Protein AF-A0A7S3X8Y5-F1 (afdb_monomer_lite)

Foldseek 3Di:
DDPDPPPPWDKDWDQQPPPRQIDIDRRNPDQALDWDQGPPPRQIKGWDQDPFPRHIDIDNNSPRAALDKDFDPDPVGRFIWGWDQQPQPSHIDIDRVSPDDALDWDFDPDPVGRAIKGWDQQPPPRHIDIGNNSPDAALDWDADPDPVGRAIKGWHQQPVPRDIAIDNRSPDDALDWDARPPPRQTKGWDQDPPHRHIDIGSNSPDDAQDWDAPPDPPRRDIDGHDPDD

Radius of gyration: 22.02 Å; chains: 1; bounding box: 60×36×58 Å

Structure (mmCIF, N/CA/C/O backbone):
data_AF-A0A7S3X8Y5-F1
#
_entry.id   AF-A0A7S3X8Y5-F1
#
loop_
_atom_site.group_PDB
_atom_site.id
_atom_site.type_symbol
_atom_site.label_atom_id
_atom_site.label_alt_id
_atom_site.label_comp_id
_atom_site.label_asym_id
_atom_site.label_entity_id
_atom_site.label_seq_id
_atom_site.pdbx_PDB_ins_code
_atom_site.Cartn_x
_atom_site.Cartn_y
_atom_site.Cartn_z
_atom_site.occupancy
_atom_site.B_iso_or_equiv
_atom_site.auth_seq_id
_atom_site.auth_comp_id
_atom_site.auth_asym_id
_atom_site.auth_atom_id
_atom_site.pdbx_PDB_model_num
ATOM 1 N N . SER A 1 1 ? -23.158 10.564 22.116 1.00 37.41 1 SER A N 1
ATOM 2 C CA . SER A 1 1 ? -23.271 11.920 22.693 1.00 37.41 1 SER A CA 1
ATOM 3 C C . SER A 1 1 ? -23.219 11.819 24.209 1.00 37.41 1 SER A C 1
ATOM 5 O O . SER A 1 1 ? -23.755 10.864 24.760 1.00 37.41 1 SER A O 1
ATOM 7 N N . CYS A 1 2 ? -22.508 12.735 24.879 1.00 34.66 2 CYS A N 1
ATOM 8 C CA . CYS A 1 2 ? -22.474 12.802 26.345 1.00 34.66 2 CYS A CA 1
ATOM 9 C C . CYS A 1 2 ? -23.882 13.107 26.869 1.00 34.66 2 CYS A C 1
ATOM 11 O O . CYS A 1 2 ? -24.592 13.908 26.267 1.00 34.66 2 CYS A O 1
ATOM 13 N N . VAL A 1 3 ? -24.270 12.502 27.993 1.00 39.88 3 VAL A N 1
ATOM 14 C CA . VAL A 1 3 ? -25.569 12.749 28.651 1.00 39.88 3 VAL A CA 1
ATOM 15 C C . VAL A 1 3 ? -25.634 14.163 29.260 1.00 39.88 3 VAL A C 1
ATOM 17 O O . VAL A 1 3 ? -26.709 14.662 29.573 1.00 39.88 3 VAL A O 1
ATOM 20 N N . HIS A 1 4 ? -24.491 14.846 29.368 1.00 45.62 4 HIS A N 1
ATOM 21 C CA . HIS A 1 4 ? -24.405 16.250 29.752 1.00 45.62 4 HIS A CA 1
ATOM 22 C C . HIS A 1 4 ? -24.119 17.105 28.514 1.00 45.62 4 HIS A C 1
ATOM 24 O O . HIS A 1 4 ? -23.003 17.103 27.995 1.00 45.62 4 HIS A O 1
ATOM 30 N N . GLY A 1 5 ? -25.144 17.824 28.051 1.00 43.28 5 GLY A N 1
ATOM 31 C CA . GLY A 1 5 ? -25.143 18.651 26.837 1.00 43.28 5 GLY A CA 1
ATOM 32 C C . GLY A 1 5 ? -24.174 19.841 26.818 1.00 43.28 5 GLY A C 1
ATOM 33 O O . GLY A 1 5 ? -24.139 20.543 25.817 1.00 43.28 5 GLY A O 1
ATOM 34 N N . ASP A 1 6 ? -23.360 20.032 27.863 1.00 44.97 6 ASP A N 1
ATOM 35 C CA . ASP A 1 6 ? -22.536 21.234 28.066 1.00 44.97 6 ASP A CA 1
ATOM 36 C C . ASP A 1 6 ? -21.018 20.984 28.099 1.00 44.97 6 ASP A C 1
ATOM 38 O O . ASP A 1 6 ? -20.246 21.911 28.334 1.00 44.97 6 ASP A O 1
ATOM 42 N N . CYS A 1 7 ? -20.527 19.754 27.899 1.00 53.12 7 CYS A N 1
ATOM 43 C CA . CYS A 1 7 ? -19.095 19.510 28.117 1.00 53.12 7 CYS A CA 1
ATOM 44 C C . CYS A 1 7 ? -18.187 19.933 26.952 1.00 53.12 7 CYS A C 1
ATOM 46 O O . CYS A 1 7 ? -16.983 20.048 27.176 1.00 53.12 7 CYS A O 1
ATOM 48 N N . GLY A 1 8 ? -18.720 20.152 25.740 1.00 54.28 8 GLY A N 1
ATOM 49 C CA . GLY A 1 8 ? -17.954 20.573 24.553 1.00 54.28 8 GLY A CA 1
ATOM 50 C C . GLY A 1 8 ? -16.758 19.675 24.194 1.00 54.28 8 GLY A C 1
ATOM 51 O O . GLY A 1 8 ? -15.904 20.079 23.412 1.00 54.28 8 GLY A O 1
ATOM 52 N N . ARG A 1 9 ? -16.656 18.488 24.803 1.00 57.84 9 ARG A N 1
ATOM 53 C CA . ARG A 1 9 ? -15.537 17.559 24.652 1.00 57.84 9 ARG A CA 1
ATOM 54 C C . ARG A 1 9 ? -16.020 16.322 23.927 1.00 57.84 9 ARG A C 1
ATOM 56 O O . ARG A 1 9 ? -16.898 15.608 24.419 1.00 57.84 9 ARG A O 1
ATOM 63 N N . ASP A 1 10 ? -15.396 16.058 22.793 1.00 73.62 10 ASP A N 1
ATOM 64 C CA . ASP A 1 10 ? -15.539 14.789 22.108 1.00 73.62 10 ASP A CA 1
ATOM 65 C C . ASP A 1 10 ? -14.846 13.694 22.921 1.00 73.62 10 ASP A C 1
ATOM 67 O O . ASP A 1 10 ? -13.746 13.867 23.447 1.00 73.62 10 ASP A O 1
ATOM 71 N N . PHE A 1 11 ? -15.506 12.549 23.038 1.00 81.06 11 PHE A N 1
ATOM 72 C CA . PHE A 1 11 ? -14.917 11.338 23.585 1.00 81.06 11 PHE A CA 1
ATOM 73 C C . PHE A 1 11 ? -15.206 10.192 22.631 1.00 81.06 11 PHE A C 1
ATOM 75 O O . PHE A 1 11 ? -16.236 10.164 21.953 1.00 81.06 11 PHE A O 1
ATOM 82 N N . GLN A 1 12 ? -14.307 9.219 22.608 1.00 86.50 12 GLN A N 1
ATOM 83 C CA . GLN A 1 12 ? -14.523 7.969 21.896 1.00 86.50 12 GLN A CA 1
ATOM 84 C C . GLN A 1 12 ? -14.680 6.837 22.897 1.00 86.50 12 GLN A C 1
ATOM 86 O O . GLN A 1 12 ? -14.087 6.842 23.978 1.00 86.50 12 GLN A O 1
ATOM 91 N N . CYS A 1 13 ? -15.510 5.872 22.531 1.00 89.69 13 CYS A N 1
ATOM 92 C CA . CYS A 1 13 ? -15.840 4.732 23.358 1.00 89.69 13 CYS A CA 1
ATOM 93 C C . CYS A 1 13 ? -15.914 3.487 22.481 1.00 89.69 13 CYS A C 1
ATOM 95 O O . CYS A 1 13 ? -16.622 3.489 21.476 1.00 89.69 13 CYS A O 1
ATOM 97 N N . VAL A 1 14 ? -15.229 2.422 22.894 1.00 90.75 14 VAL A N 1
ATOM 98 C CA . VAL A 1 14 ? -15.261 1.122 22.219 1.00 90.75 14 VAL A CA 1
ATOM 99 C C . VAL A 1 14 ? -15.366 0.016 23.268 1.00 90.75 14 VAL A C 1
ATOM 101 O O . VAL A 1 14 ? -14.575 -0.035 24.215 1.00 90.75 14 VAL A O 1
ATOM 104 N N . HIS A 1 15 ? -16.348 -0.871 23.104 1.00 92.06 15 HIS A N 1
ATOM 105 C CA . HIS A 1 15 ? -16.507 -2.044 23.962 1.00 92.06 15 HIS A CA 1
ATOM 106 C C . HIS A 1 15 ? -15.497 -3.117 23.563 1.00 92.06 15 HIS A C 1
ATOM 108 O O . HIS A 1 15 ? -15.267 -3.368 22.381 1.00 92.06 15 HIS A O 1
ATOM 114 N N . CYS A 1 16 ? -14.852 -3.712 24.561 1.00 93.81 16 CYS A N 1
ATOM 115 C CA . CYS A 1 16 ? -13.923 -4.806 24.340 1.00 93.81 16 CYS A CA 1
ATOM 116 C C . CYS A 1 16 ? -14.684 -6.061 23.885 1.00 93.81 16 CYS A C 1
ATOM 118 O O . CYS A 1 16 ? -15.511 -6.539 24.662 1.00 93.81 16 CYS A O 1
ATOM 120 N N . PRO A 1 17 ? -14.344 -6.677 22.739 1.00 94.56 17 PRO A N 1
ATOM 121 C CA . PRO A 1 17 ? -15.025 -7.889 22.271 1.00 94.56 17 PRO A CA 1
ATOM 122 C C . PRO A 1 17 ? -14.770 -9.124 23.158 1.00 94.56 17 PRO A C 1
ATOM 124 O O . PRO A 1 17 ? -15.394 -10.160 22.969 1.00 94.56 17 PRO A O 1
ATOM 127 N N . HIS A 1 18 ? -13.835 -9.043 24.115 1.00 94.88 18 HIS A N 1
ATOM 128 C CA . HIS A 1 18 ? -13.478 -10.156 25.005 1.00 94.88 18 HIS A CA 1
ATOM 129 C C . HIS A 1 18 ? -14.230 -10.162 26.333 1.00 94.88 18 HIS A C 1
ATOM 131 O O . HIS A 1 18 ? -14.392 -11.217 26.940 1.00 94.88 18 HIS A O 1
ATOM 137 N N . CYS A 1 19 ? -14.574 -8.984 26.853 1.00 95.00 19 CYS A N 1
ATOM 138 C CA . CYS A 1 19 ? -15.111 -8.844 28.210 1.00 95.00 19 CYS A CA 1
ATOM 139 C C . CYS A 1 19 ? -16.143 -7.725 28.361 1.00 95.00 19 CYS A C 1
ATOM 141 O O . CYS A 1 19 ? -16.492 -7.387 29.490 1.00 95.00 19 CYS A O 1
ATOM 143 N N . GLU A 1 20 ? -16.562 -7.101 27.256 1.00 94.25 20 GLU A N 1
ATOM 144 C CA . GLU A 1 20 ? -17.523 -5.990 27.205 1.00 94.25 20 GLU A CA 1
ATOM 145 C C . GLU A 1 20 ? -17.118 -4.746 28.014 1.00 94.25 20 GLU A C 1
ATOM 147 O O . GLU A 1 20 ? -17.885 -3.795 28.156 1.00 94.25 20 GLU A O 1
ATOM 152 N N . HIS A 1 21 ? -15.883 -4.697 28.525 1.00 94.44 21 HIS A N 1
ATOM 153 C CA . HIS A 1 21 ? -15.383 -3.522 29.223 1.00 94.44 21 HIS A CA 1
ATOM 154 C C . HIS A 1 21 ? -15.332 -2.321 28.275 1.00 94.44 21 HIS A C 1
ATOM 156 O O . HIS A 1 21 ? -14.782 -2.399 27.172 1.00 94.44 21 HIS A O 1
ATOM 162 N N . GLN A 1 22 ? -15.867 -1.196 28.740 1.00 93.38 22 GLN A N 1
ATOM 163 C CA . GLN A 1 22 ? -15.918 0.052 27.999 1.00 93.38 22 GLN A CA 1
ATOM 164 C C . GLN A 1 22 ? -14.554 0.754 28.035 1.00 93.38 22 GLN A C 1
ATOM 166 O O . GLN A 1 22 ? -14.147 1.295 29.062 1.00 93.38 22 GLN A O 1
ATOM 171 N N . ASN A 1 23 ? -13.845 0.780 26.907 1.00 91.56 23 ASN A N 1
ATOM 172 C CA . ASN A 1 23 ? -12.623 1.570 26.772 1.00 91.56 23 ASN A CA 1
ATOM 173 C C . ASN A 1 23 ? -13.004 2.983 26.328 1.00 91.56 23 ASN A C 1
ATOM 175 O O . ASN A 1 23 ? -13.718 3.145 25.337 1.00 91.56 23 ASN A O 1
ATOM 179 N N . MET A 1 24 ? -12.551 3.997 27.069 1.00 91.44 24 MET A N 1
ATOM 180 C CA . MET A 1 24 ? -12.879 5.400 26.810 1.00 91.44 24 MET A CA 1
ATOM 181 C C . MET A 1 24 ? -11.627 6.241 26.582 1.00 91.44 24 MET A C 1
ATOM 183 O O . MET A 1 24 ? -10.719 6.258 27.413 1.00 91.44 24 MET A O 1
ATOM 187 N N . TRP A 1 25 ? -11.645 7.022 25.506 1.00 89.19 25 TRP A N 1
ATOM 188 C CA . TRP A 1 25 ? -10.620 8.004 25.169 1.00 89.19 25 TRP A CA 1
ATOM 189 C C . TRP A 1 25 ? -11.209 9.401 25.338 1.00 89.19 25 TRP A C 1
ATOM 191 O O . TRP A 1 25 ? -12.004 9.863 24.517 1.00 89.19 25 TRP A O 1
ATOM 201 N N . LYS A 1 26 ? -10.833 10.062 26.440 1.00 85.31 26 LYS A N 1
ATOM 202 C CA . LYS A 1 26 ? -11.360 11.380 26.849 1.00 85.31 26 LYS A CA 1
ATOM 203 C C . LYS A 1 26 ? -10.977 12.520 25.905 1.00 85.31 26 LYS A C 1
ATOM 205 O O . LYS A 1 26 ? -11.608 13.566 25.951 1.00 85.31 26 LYS A O 1
ATOM 210 N N . GLU A 1 27 ? -9.931 12.316 25.112 1.00 85.50 27 GLU A N 1
ATOM 211 C CA . GLU A 1 27 ? -9.404 13.286 24.146 1.00 85.50 27 GLU A CA 1
ATOM 212 C C . GLU A 1 27 ? -9.788 12.931 22.705 1.00 85.50 27 GLU A C 1
ATOM 214 O O . GLU A 1 27 ? -9.269 13.537 21.775 1.00 85.50 27 GLU A O 1
ATOM 219 N N . ALA A 1 28 ? -10.645 11.919 22.510 1.00 82.62 28 ALA A N 1
ATOM 220 C CA . ALA A 1 28 ? -11.008 11.412 21.187 1.00 82.62 28 ALA A CA 1
ATOM 221 C C . ALA A 1 28 ? -9.783 11.125 20.280 1.00 82.62 28 ALA A C 1
ATOM 223 O O . ALA A 1 28 ? -9.793 11.398 19.081 1.00 82.62 28 ALA A O 1
ATOM 224 N N . ASN A 1 29 ? -8.728 10.548 20.864 1.00 84.75 29 ASN A N 1
ATOM 225 C CA . ASN A 1 29 ? -7.477 10.194 20.189 1.00 84.75 29 ASN A CA 1
ATOM 226 C C . ASN A 1 29 ? -7.365 8.697 19.835 1.00 84.75 29 ASN A C 1
ATOM 228 O O . ASN A 1 29 ? -6.275 8.210 19.531 1.00 84.75 29 ASN A O 1
ATOM 232 N N . TYR A 1 30 ? -8.473 7.953 19.864 1.00 87.06 30 TYR A N 1
ATOM 233 C CA . TYR A 1 30 ? -8.524 6.599 19.328 1.00 87.06 30 TYR A CA 1
ATOM 234 C C . TYR A 1 30 ? -8.384 6.631 17.803 1.00 87.06 30 TYR A C 1
ATOM 236 O O . TYR A 1 30 ? -9.173 7.257 17.090 1.00 87.06 30 TYR A O 1
ATOM 244 N N . ILE A 1 31 ? -7.380 5.908 17.311 1.00 89.06 31 ILE A N 1
ATOM 245 C CA . ILE A 1 31 ? -7.132 5.705 15.887 1.00 89.06 31 ILE A CA 1
ATOM 246 C C . ILE A 1 31 ? -7.882 4.440 15.468 1.00 89.06 31 ILE A C 1
ATOM 248 O O . ILE A 1 31 ? -7.542 3.336 15.899 1.00 89.06 31 ILE A O 1
ATOM 252 N N . ALA A 1 32 ? -8.908 4.581 14.634 1.00 89.19 32 ALA A N 1
ATOM 253 C CA . ALA A 1 32 ? -9.680 3.431 14.175 1.00 89.19 32 ALA A CA 1
ATOM 254 C C . ALA A 1 32 ? -8.791 2.448 13.390 1.00 89.19 32 ALA A C 1
ATOM 256 O O . ALA A 1 32 ? -7.866 2.859 12.691 1.00 89.19 32 ALA A O 1
ATOM 257 N N . GLY A 1 33 ? -9.027 1.150 13.573 1.00 89.50 33 GLY A N 1
ATOM 258 C CA . GLY A 1 33 ? -8.180 0.078 13.042 1.00 89.50 33 GLY A CA 1
ATOM 259 C C . GLY A 1 33 ? -6.856 -0.128 13.788 1.00 89.50 33 GLY A C 1
ATOM 260 O O . GLY A 1 33 ? -6.212 -1.148 13.592 1.00 89.50 33 GLY A O 1
ATOM 261 N N . SER A 1 34 ? -6.436 0.763 14.695 1.00 90.56 34 SER A N 1
ATOM 262 C CA . SER A 1 34 ? -5.199 0.544 15.465 1.00 90.56 34 SER A CA 1
ATOM 263 C C . SER A 1 34 ? -5.382 -0.472 16.597 1.00 90.56 34 SER A C 1
ATOM 265 O O . SER A 1 34 ? -6.460 -0.575 17.191 1.00 90.56 34 SER A O 1
ATOM 267 N N . VAL A 1 35 ? -4.312 -1.212 16.910 1.00 93.06 35 VAL A N 1
ATOM 268 C CA . VAL A 1 35 ? -4.283 -2.185 18.013 1.00 93.06 35 VAL A CA 1
ATOM 269 C C . VAL A 1 35 ? -4.430 -1.468 19.352 1.00 93.06 35 VAL A C 1
ATOM 271 O O . VAL A 1 35 ? -3.669 -0.556 19.669 1.00 93.06 35 VAL A O 1
ATOM 274 N N . GLN A 1 36 ? -5.394 -1.911 20.156 1.00 93.50 36 GLN A N 1
ATOM 275 C CA . GLN A 1 36 ? -5.665 -1.398 21.495 1.00 93.50 36 GLN A CA 1
ATOM 276 C C . GLN A 1 36 ? -5.594 -2.516 22.522 1.00 93.50 36 GLN A C 1
ATOM 278 O O . GLN A 1 36 ? -6.015 -3.631 22.244 1.00 93.50 36 GLN A O 1
ATOM 283 N N . ASN A 1 37 ? -5.138 -2.207 23.735 1.00 95.12 37 ASN A N 1
ATOM 284 C CA . ASN A 1 37 ? -5.194 -3.134 24.865 1.00 95.12 37 ASN A CA 1
ATOM 285 C C . ASN A 1 37 ? -6.365 -2.768 25.773 1.00 95.12 37 ASN A C 1
ATOM 287 O O . ASN A 1 37 ? -6.461 -1.633 26.241 1.00 95.12 37 ASN A O 1
ATOM 291 N N . CYS A 1 38 ? -7.241 -3.730 26.061 1.00 94.94 38 CYS A N 1
ATOM 292 C CA . CYS A 1 38 ? -8.390 -3.495 26.927 1.00 94.94 38 CYS A CA 1
ATOM 293 C C . CYS A 1 38 ? -7.960 -3.115 28.355 1.00 94.94 38 CYS A C 1
ATOM 295 O O . CYS A 1 38 ? -7.165 -3.818 28.979 1.00 94.94 38 CYS A O 1
ATOM 297 N N . GLY A 1 39 ? -8.541 -2.051 28.918 1.00 93.50 39 GLY A N 1
ATOM 298 C CA . GLY A 1 39 ? -8.284 -1.636 30.303 1.00 93.50 39 GLY A CA 1
ATOM 299 C C . GLY A 1 39 ? -8.671 -2.688 31.354 1.00 93.50 39 GLY A C 1
ATOM 300 O O . GLY A 1 39 ? -7.999 -2.794 32.378 1.00 93.50 39 GLY A O 1
ATOM 301 N N . GLY A 1 40 ? -9.706 -3.489 31.073 1.00 95.44 40 GLY A N 1
ATOM 302 C CA . GLY A 1 40 ? -10.219 -4.539 31.958 1.00 95.44 40 GLY A CA 1
ATOM 303 C C . GLY A 1 40 ? -9.463 -5.866 31.848 1.00 95.44 40 GLY A C 1
ATOM 304 O O . GLY A 1 40 ? -8.833 -6.296 32.808 1.00 95.44 40 GLY A O 1
ATOM 305 N N . CYS A 1 41 ? -9.513 -6.529 30.684 1.00 95.88 41 CYS A N 1
ATOM 306 C CA . CYS A 1 41 ? -8.924 -7.868 30.506 1.00 95.88 41 CYS A CA 1
ATOM 307 C C . CYS A 1 41 ? -7.491 -7.875 29.950 1.00 95.88 41 CYS A C 1
ATOM 309 O O . CYS A 1 41 ? -6.911 -8.947 29.805 1.00 95.88 41 CYS A O 1
ATOM 311 N N . ARG A 1 42 ? -6.925 -6.709 29.600 1.00 95.69 42 ARG A N 1
ATOM 312 C CA . ARG A 1 42 ? -5.579 -6.539 29.011 1.00 95.69 42 ARG A CA 1
ATOM 313 C C . ARG A 1 42 ? -5.336 -7.209 27.656 1.00 95.69 42 ARG A C 1
ATOM 315 O O . ARG A 1 42 ? -4.272 -6.997 27.085 1.00 95.69 42 ARG A O 1
ATOM 322 N N . ARG A 1 43 ? -6.304 -7.950 27.111 1.00 96.31 43 ARG A N 1
ATOM 323 C CA . ARG A 1 43 ? -6.223 -8.514 25.759 1.00 96.31 43 ARG A CA 1
ATOM 324 C C . ARG A 1 43 ? -6.268 -7.409 24.709 1.00 96.31 43 ARG A C 1
ATOM 326 O O . ARG A 1 43 ? -6.982 -6.412 24.878 1.00 96.31 43 ARG A O 1
ATOM 333 N N . SER A 1 44 ? -5.503 -7.608 23.642 1.00 96.38 44 SER A N 1
ATOM 334 C CA . SER A 1 44 ? -5.497 -6.718 22.489 1.00 96.38 44 SER A CA 1
ATOM 335 C C . SER A 1 44 ? -6.766 -6.898 21.654 1.00 96.38 44 SER A C 1
ATOM 337 O O . SER A 1 44 ? -7.374 -7.964 21.679 1.00 96.38 44 SER A O 1
ATOM 339 N N . PHE A 1 45 ? -7.187 -5.852 20.953 1.00 96.12 45 PHE A N 1
ATOM 340 C CA . PHE A 1 45 ? -8.267 -5.884 19.971 1.00 96.12 45 PHE A CA 1
ATOM 341 C C . PHE A 1 45 ? -8.123 -4.710 18.993 1.00 96.12 45 PHE A C 1
ATOM 343 O O . PHE A 1 45 ? -7.431 -3.730 19.278 1.00 96.12 45 PHE A O 1
ATOM 350 N N . GLN A 1 46 ? -8.815 -4.783 17.860 1.00 95.38 46 GLN A N 1
ATOM 351 C CA . GLN A 1 46 ? -9.014 -3.660 16.938 1.00 95.38 46 GLN A CA 1
ATOM 352 C C . GLN A 1 46 ? -10.507 -3.465 16.670 1.00 95.38 46 GLN A C 1
ATOM 354 O O . GLN A 1 46 ? -11.311 -4.390 16.819 1.00 95.38 46 GLN A O 1
ATOM 359 N N . SER A 1 47 ? -10.882 -2.254 16.260 1.00 94.50 47 SER A N 1
ATOM 360 C CA . SER A 1 47 ? -12.233 -1.958 15.794 1.00 94.50 47 SER A CA 1
ATOM 361 C C . SER A 1 47 ? -12.211 -0.942 14.662 1.00 94.50 47 SER A C 1
ATOM 363 O O . SER A 1 47 ? -11.346 -0.071 14.594 1.00 94.50 47 SER A O 1
ATOM 365 N N . LEU A 1 48 ? -13.163 -1.063 13.750 1.00 93.81 48 LEU A N 1
ATOM 366 C CA . LEU A 1 48 ? -13.345 -0.138 12.645 1.00 93.81 48 LEU A CA 1
ATOM 367 C C . LEU A 1 48 ? -14.816 -0.145 12.256 1.00 93.81 48 LEU A C 1
ATOM 369 O O . LEU A 1 48 ? -15.432 -1.206 12.149 1.00 93.81 48 LEU A O 1
ATOM 373 N N . ASN A 1 49 ? -15.387 1.028 12.017 1.00 93.00 49 ASN A N 1
ATOM 374 C CA . ASN A 1 49 ? -16.753 1.102 11.523 1.00 93.00 49 ASN A CA 1
ATOM 375 C C . ASN A 1 49 ? -16.783 0.722 10.044 1.00 93.00 49 ASN A C 1
ATOM 377 O O . ASN A 1 49 ? -16.002 1.241 9.249 1.00 93.00 49 ASN A O 1
ATOM 381 N N . CYS A 1 50 ? -17.711 -0.159 9.678 1.00 94.19 50 CYS A N 1
ATOM 382 C CA . CYS A 1 50 ? -17.948 -0.513 8.287 1.00 94.19 50 CYS A CA 1
ATOM 383 C C . CYS A 1 50 ? -18.337 0.745 7.496 1.00 94.19 50 CYS A C 1
ATOM 385 O O . CYS A 1 50 ? -19.252 1.455 7.925 1.00 94.19 50 CYS A O 1
ATOM 387 N N . PRO A 1 51 ? -17.717 1.027 6.339 1.00 95.12 51 PRO A N 1
ATOM 388 C CA . PRO A 1 51 ? -18.082 2.198 5.553 1.00 95.12 51 PRO A CA 1
ATOM 389 C C . PRO A 1 51 ? -19.515 2.100 5.000 1.00 95.12 51 PRO A C 1
ATOM 391 O O . PRO A 1 51 ? -20.185 3.123 4.908 1.00 95.12 51 PRO A O 1
ATOM 394 N N . HIS A 1 52 ? -20.039 0.891 4.782 1.00 94.25 52 HIS A N 1
ATOM 395 C CA . HIS A 1 52 ? -21.381 0.664 4.230 1.00 94.25 52 HIS A CA 1
ATOM 396 C C . HIS A 1 52 ? -22.513 0.889 5.242 1.00 94.25 52 HIS A C 1
ATOM 398 O O . HIS A 1 52 ? -23.433 1.662 4.996 1.00 94.25 52 HIS A O 1
ATOM 404 N N . CYS A 1 53 ? -22.452 0.242 6.412 1.00 94.56 53 CYS A N 1
ATOM 405 C CA . CYS A 1 53 ? -23.537 0.294 7.410 1.00 94.56 53 CYS A CA 1
ATOM 406 C C . CYS A 1 53 ? -23.206 1.102 8.672 1.00 94.56 53 CYS A C 1
ATOM 408 O O . CYS A 1 53 ? -24.042 1.211 9.568 1.00 94.56 53 CYS A O 1
ATOM 410 N N . LYS A 1 54 ? -21.981 1.631 8.777 1.00 92.62 54 LYS A N 1
ATOM 411 C CA . LYS A 1 54 ? -21.445 2.391 9.924 1.00 92.62 54 LYS A CA 1
ATOM 412 C C . LYS A 1 54 ? -21.391 1.628 11.256 1.00 92.62 54 LYS A C 1
ATOM 414 O O . LYS A 1 54 ? -20.955 2.196 12.254 1.00 92.62 54 LYS A O 1
ATOM 419 N N . GLN A 1 55 ? -21.758 0.346 11.276 1.00 92.00 55 GLN A N 1
ATOM 420 C CA . GLN A 1 55 ? -21.637 -0.510 12.455 1.00 92.00 55 GLN A CA 1
ATOM 421 C C . GLN A 1 55 ? -20.183 -0.944 12.678 1.00 92.00 55 GLN A C 1
ATOM 423 O O . GLN A 1 55 ? -19.433 -1.181 11.725 1.00 92.00 55 GLN A O 1
ATOM 428 N N . ALA A 1 56 ? -19.794 -1.066 13.947 1.00 91.31 56 ALA A N 1
ATOM 429 C CA . ALA A 1 56 ? -18.450 -1.468 14.337 1.00 91.31 56 ALA A CA 1
ATOM 430 C C . ALA A 1 56 ? -18.181 -2.932 13.965 1.00 91.31 56 ALA A C 1
ATOM 432 O O . ALA A 1 56 ? -18.963 -3.825 14.292 1.00 91.31 56 ALA A O 1
ATOM 433 N N . ASN A 1 57 ? -17.067 -3.168 13.281 1.00 94.19 57 ASN A N 1
ATOM 434 C CA . ASN A 1 57 ? -16.442 -4.478 13.158 1.00 94.19 57 ASN A CA 1
ATOM 435 C C . ASN A 1 57 ? -15.350 -4.587 14.220 1.00 94.19 57 ASN A C 1
ATOM 437 O O . ASN A 1 57 ? -14.756 -3.579 14.620 1.00 94.19 57 ASN A O 1
ATOM 441 N N . PHE A 1 58 ? -15.118 -5.807 14.690 1.00 94.38 58 PHE A N 1
ATOM 442 C CA . PHE A 1 58 ? -14.180 -6.095 15.762 1.00 94.38 58 PHE A CA 1
ATOM 443 C C . PHE A 1 58 ? -13.275 -7.244 15.363 1.00 94.38 58 PHE A C 1
ATOM 445 O O . PHE A 1 58 ? -13.741 -8.258 14.850 1.00 94.38 58 PHE A O 1
ATOM 452 N N . TRP A 1 59 ? -11.998 -7.088 15.683 1.00 94.75 59 TRP A N 1
ATOM 453 C CA . TRP A 1 59 ? -10.989 -8.126 15.544 1.00 94.75 59 TRP A CA 1
ATOM 454 C C . TRP A 1 59 ? -10.447 -8.422 16.930 1.00 94.75 59 TRP A C 1
ATOM 456 O O . TRP A 1 59 ? -9.656 -7.657 17.490 1.00 94.75 59 TRP A O 1
ATOM 466 N N . ALA A 1 60 ? -10.958 -9.503 17.515 1.00 93.12 60 ALA A N 1
ATOM 467 C CA . ALA A 1 60 ? -10.637 -9.918 18.873 1.00 93.12 60 ALA A CA 1
ATOM 468 C C . ALA A 1 60 ? -9.145 -10.261 19.016 1.00 93.12 60 ALA A C 1
ATOM 470 O O . ALA A 1 60 ? -8.553 -9.972 20.048 1.00 93.12 60 ALA A O 1
ATOM 471 N N . ASP A 1 61 ? -8.515 -10.787 17.970 1.00 92.38 61 ASP A N 1
ATOM 472 C CA . ASP A 1 61 ? -7.100 -11.169 18.000 1.00 92.38 61 ASP A CA 1
ATOM 473 C C . ASP A 1 61 ? -6.167 -10.087 17.438 1.00 92.38 61 ASP A C 1
ATOM 475 O O . ASP A 1 61 ? -4.966 -10.310 17.310 1.00 92.38 61 ASP A O 1
ATOM 479 N N . ALA A 1 62 ? -6.705 -8.890 17.171 1.00 91.25 62 ALA A N 1
ATOM 480 C CA . ALA A 1 62 ? -5.968 -7.755 16.623 1.00 91.25 62 ALA A CA 1
ATOM 481 C C . ALA A 1 62 ? -5.193 -8.102 15.330 1.00 91.25 62 ALA A C 1
ATOM 483 O O . ALA A 1 62 ? -4.016 -7.772 15.174 1.00 91.25 62 ALA A O 1
ATOM 484 N N . ASP A 1 63 ? -5.884 -8.770 14.405 1.00 90.31 63 ASP A N 1
ATOM 485 C CA . ASP A 1 63 ? -5.394 -9.225 13.104 1.00 90.31 63 ASP A CA 1
ATOM 486 C C . ASP A 1 63 ? -5.908 -8.387 11.914 1.00 90.31 63 ASP A C 1
ATOM 488 O O . ASP A 1 63 ? -5.715 -8.768 10.755 1.00 90.31 63 ASP A O 1
ATOM 492 N N . HIS A 1 64 ? -6.521 -7.223 12.167 1.00 91.31 64 HIS A N 1
ATOM 493 C CA . HIS A 1 64 ? -6.805 -6.241 11.117 1.00 91.31 64 HIS A CA 1
ATOM 494 C C . HIS A 1 64 ? -5.501 -5.635 10.587 1.00 91.31 64 HIS A C 1
ATOM 496 O O . HIS A 1 64 ? -4.611 -5.245 11.348 1.00 91.31 64 HIS A O 1
ATOM 502 N N . GLN A 1 65 ? -5.396 -5.576 9.263 1.00 89.88 65 GLN A N 1
ATOM 503 C CA . GLN A 1 65 ? -4.239 -5.117 8.513 1.00 89.88 65 GLN A CA 1
ATOM 504 C C . GLN A 1 65 ? -4.701 -4.206 7.382 1.00 89.88 65 GLN A C 1
ATOM 506 O O . GLN A 1 65 ? -5.640 -4.511 6.644 1.00 89.88 65 GLN A O 1
ATOM 511 N N . ASP A 1 66 ? -4.006 -3.088 7.229 1.00 91.75 66 ASP A N 1
ATOM 512 C CA . ASP A 1 66 ? -4.288 -2.123 6.177 1.00 91.75 66 ASP A CA 1
ATOM 513 C C . ASP A 1 66 ? -4.129 -2.738 4.774 1.00 91.75 66 ASP A C 1
ATOM 515 O O . ASP A 1 66 ? -3.244 -3.552 4.513 1.00 91.75 66 ASP A O 1
ATOM 519 N N . GLY A 1 67 ? -5.005 -2.334 3.854 1.00 90.38 67 GLY A N 1
ATOM 520 C CA . GLY A 1 67 ? -4.987 -2.736 2.445 1.00 90.38 67 GLY A CA 1
ATOM 521 C C . GLY A 1 67 ? -5.616 -4.099 2.133 1.00 90.38 67 GLY A C 1
ATOM 522 O O . GLY A 1 67 ? -5.887 -4.378 0.964 1.00 90.38 67 GLY A O 1
ATOM 523 N N . LEU A 1 68 ? -5.909 -4.935 3.135 1.00 90.75 68 LEU A N 1
ATOM 524 C CA . LEU A 1 68 ? -6.632 -6.194 2.926 1.00 90.75 68 LEU A CA 1
ATOM 525 C C . LEU A 1 68 ? -8.139 -5.970 2.747 1.00 90.75 68 LEU A C 1
ATOM 527 O O . LEU A 1 68 ? -8.705 -4.989 3.236 1.00 90.75 68 LEU A O 1
ATOM 531 N N . VAL A 1 69 ? -8.784 -6.897 2.032 1.00 94.50 69 VAL A N 1
ATOM 532 C CA . VAL A 1 69 ? -10.241 -6.908 1.848 1.00 94.50 69 VAL A CA 1
ATOM 533 C C . VAL A 1 69 ? -10.901 -7.494 3.092 1.00 94.50 69 VAL A C 1
ATOM 535 O O . VAL A 1 69 ? -10.603 -8.619 3.488 1.00 94.50 69 VAL A O 1
ATOM 538 N N . TYR A 1 70 ? -11.841 -6.750 3.666 1.00 94.56 70 TYR A N 1
ATOM 539 C CA . TYR A 1 70 ? -12.679 -7.184 4.779 1.00 94.56 70 TYR A CA 1
ATOM 540 C C . TYR A 1 70 ? -14.145 -7.163 4.381 1.00 94.56 70 TYR A C 1
ATOM 542 O O . TYR A 1 70 ? -14.575 -6.269 3.660 1.00 94.56 70 TYR A O 1
ATOM 550 N N . THR A 1 71 ? -14.919 -8.114 4.897 1.00 96.31 71 THR A N 1
ATOM 551 C CA . THR A 1 71 ? -16.373 -8.179 4.723 1.00 96.31 71 THR A CA 1
ATOM 552 C C . THR A 1 71 ? -17.065 -7.887 6.047 1.00 96.31 71 THR A C 1
ATOM 554 O O . THR A 1 71 ? -16.624 -8.334 7.105 1.00 96.31 71 THR A O 1
ATOM 557 N N . CYS A 1 72 ? -18.161 -7.131 6.000 1.00 95.31 72 CYS A N 1
ATOM 558 C CA . CYS A 1 72 ? -18.892 -6.730 7.196 1.00 95.31 72 CYS A CA 1
ATOM 559 C C . CYS A 1 72 ? -19.509 -7.949 7.884 1.00 95.31 72 CYS A C 1
ATOM 561 O O . CYS A 1 72 ? -20.283 -8.672 7.260 1.00 95.31 72 CYS A O 1
ATOM 563 N N . VAL A 1 73 ? -19.250 -8.126 9.182 1.00 92.81 73 VAL A N 1
ATOM 564 C CA . VAL A 1 73 ? -19.805 -9.253 9.959 1.00 92.81 73 VAL A CA 1
ATOM 565 C C . VAL A 1 73 ? -21.307 -9.123 10.247 1.00 92.81 73 VAL A C 1
ATOM 567 O O . VAL A 1 73 ? -21.951 -10.082 10.668 1.00 92.81 73 VAL A O 1
ATOM 570 N N . HIS A 1 74 ? -21.884 -7.937 10.035 1.00 93.31 74 HIS A N 1
ATOM 571 C CA . HIS A 1 74 ? -23.295 -7.671 10.314 1.00 93.31 74 HIS A CA 1
ATOM 572 C C . HIS A 1 74 ? -24.187 -8.235 9.208 1.00 93.31 74 HIS A C 1
ATOM 574 O O . HIS A 1 74 ? -24.064 -7.841 8.047 1.00 93.31 74 HIS A O 1
ATOM 580 N N . GLN A 1 75 ? -25.122 -9.114 9.591 1.00 88.69 75 GLN A N 1
ATOM 581 C CA . GLN A 1 75 ? -25.940 -9.939 8.683 1.00 88.69 75 GLN A CA 1
ATOM 582 C C . GLN A 1 75 ? -26.658 -9.153 7.574 1.00 88.69 75 GLN A C 1
ATOM 584 O O . GLN A 1 75 ? -26.791 -9.651 6.463 1.00 88.69 75 GLN A O 1
ATOM 589 N N . ASN A 1 76 ? -27.085 -7.920 7.855 1.00 92.00 76 ASN A N 1
ATOM 590 C CA . ASN A 1 76 ? -27.838 -7.092 6.907 1.00 92.00 76 ASN A CA 1
ATOM 591 C C . ASN A 1 76 ? -26.959 -6.160 6.057 1.00 92.00 76 ASN A C 1
ATOM 593 O O . ASN A 1 76 ? -27.488 -5.351 5.303 1.00 92.00 76 ASN A O 1
ATOM 597 N N . CYS A 1 77 ? -25.635 -6.217 6.215 1.00 94.56 77 CYS A N 1
ATOM 598 C CA . CYS A 1 77 ? -24.703 -5.394 5.455 1.00 94.56 77 CYS A CA 1
ATOM 599 C C . CYS A 1 77 ? -24.020 -6.213 4.358 1.00 94.56 77 CYS A C 1
ATOM 601 O O . CYS A 1 77 ? -24.214 -5.933 3.182 1.00 94.56 77 CYS A O 1
ATOM 603 N N . GLY A 1 78 ? -23.189 -7.194 4.733 1.00 90.31 78 GLY A N 1
ATOM 604 C CA . GLY A 1 78 ? -22.407 -8.009 3.790 1.00 90.31 78 GLY A CA 1
ATOM 605 C C . GLY A 1 78 ? -21.424 -7.243 2.884 1.00 90.31 78 GLY A C 1
ATOM 606 O O . GLY A 1 78 ? -20.708 -7.869 2.108 1.00 90.31 78 GLY A O 1
ATOM 607 N N . GLY A 1 79 ? -21.362 -5.910 2.968 1.00 95.94 79 GLY A N 1
ATOM 608 C CA . GLY A 1 79 ? -20.475 -5.084 2.155 1.00 95.94 79 GLY A CA 1
ATOM 609 C C . GLY A 1 79 ? -19.007 -5.354 2.471 1.00 95.94 79 GLY A C 1
ATOM 610 O O . GLY A 1 79 ? -18.646 -5.537 3.639 1.00 95.94 79 GLY A O 1
ATOM 611 N N . SER A 1 80 ? -18.172 -5.371 1.433 1.00 97.56 80 SER A N 1
ATOM 612 C CA . SER A 1 80 ? -16.721 -5.519 1.565 1.00 97.56 80 SER A CA 1
ATOM 613 C C . SER A 1 80 ? -16.014 -4.187 1.350 1.00 97.56 80 SER A C 1
ATOM 615 O O . SER A 1 80 ? -16.563 -3.301 0.707 1.00 97.56 80 SER A O 1
ATOM 617 N N . TRP A 1 81 ? -14.837 -4.008 1.935 1.00 97.31 81 TRP A N 1
ATOM 618 C CA . TRP A 1 81 ? -14.030 -2.804 1.757 1.00 97.31 81 TRP A CA 1
ATOM 619 C C . TRP A 1 81 ? -12.552 -3.098 1.994 1.00 97.31 81 TRP A C 1
ATOM 621 O O . TRP A 1 81 ? -12.189 -4.104 2.604 1.00 97.31 81 TRP A O 1
ATOM 631 N N . GLN A 1 82 ? -11.708 -2.161 1.576 1.00 95.94 82 GLN A N 1
ATOM 632 C CA . GLN A 1 82 ? -10.324 -2.048 2.030 1.00 95.94 82 GLN A CA 1
ATOM 633 C C . GLN A 1 82 ? -10.153 -0.741 2.802 1.00 95.94 82 GLN A C 1
ATOM 635 O O . GLN A 1 82 ? -10.888 0.229 2.587 1.00 95.94 82 GLN A O 1
ATOM 640 N N . SER A 1 83 ? -9.197 -0.709 3.726 1.00 95.31 83 SER A N 1
ATOM 641 C CA . SER A 1 83 ? -8.907 0.481 4.524 1.00 95.31 83 SER A CA 1
ATOM 642 C C . SER A 1 83 ? -7.415 0.675 4.722 1.00 95.31 83 SER A C 1
ATOM 644 O O . SER A 1 83 ? -6.704 -0.306 4.915 1.00 95.31 83 SER A O 1
ATOM 646 N N . VAL A 1 84 ? -6.960 1.927 4.723 1.00 94.88 84 VAL A N 1
ATOM 647 C CA . VAL A 1 84 ? -5.579 2.289 5.076 1.00 94.88 84 VAL A CA 1
ATOM 648 C C . VAL A 1 84 ? -5.575 3.570 5.897 1.00 94.88 84 VAL A C 1
ATOM 650 O O . VAL A 1 84 ? -6.192 4.574 5.513 1.00 94.88 84 VAL A O 1
ATOM 653 N N . ASN A 1 85 ? -4.838 3.570 7.003 1.00 94.25 85 ASN A N 1
ATOM 654 C CA . ASN A 1 85 ? -4.692 4.756 7.832 1.00 94.25 85 ASN A CA 1
ATOM 655 C C . ASN A 1 85 ? -3.714 5.743 7.188 1.00 94.25 85 ASN A C 1
ATOM 657 O O . ASN A 1 85 ? -2.578 5.415 6.850 1.00 94.25 85 ASN A O 1
ATOM 661 N N . CYS A 1 86 ? -4.141 6.997 7.038 1.00 94.94 86 CYS A N 1
ATOM 662 C CA . CYS A 1 86 ? -3.284 8.040 6.491 1.00 94.94 86 CYS A CA 1
ATOM 663 C C . CYS A 1 86 ? -2.084 8.290 7.426 1.00 94.94 86 CYS A C 1
ATOM 665 O O . CYS A 1 86 ? -2.291 8.728 8.561 1.00 94.94 86 CYS A O 1
ATOM 667 N N . PRO A 1 87 ? -0.824 8.164 6.967 1.00 95.38 87 PRO A N 1
ATOM 668 C CA . PRO A 1 87 ? 0.353 8.373 7.822 1.00 95.38 87 PRO A CA 1
ATOM 669 C C . PRO A 1 87 ? 0.548 9.833 8.267 1.00 95.38 87 PRO A C 1
ATOM 671 O O . PRO A 1 87 ? 1.411 10.141 9.098 1.00 95.38 87 PRO A O 1
ATOM 674 N N . HIS A 1 88 ? -0.225 10.762 7.699 1.00 95.38 88 HIS A N 1
ATOM 675 C CA . HIS A 1 88 ? -0.149 12.191 8.000 1.00 95.38 88 HIS A CA 1
ATOM 676 C C . HIS A 1 88 ? -1.139 12.642 9.064 1.00 95.38 88 HIS A C 1
ATOM 678 O O . HIS A 1 88 ? -0.775 13.473 9.888 1.00 95.38 88 HIS A O 1
ATOM 684 N N . CYS A 1 89 ? -2.367 12.117 9.041 1.00 93.94 89 CYS A N 1
ATOM 685 C CA . CYS A 1 89 ? -3.437 12.542 9.951 1.00 93.94 89 CYS A CA 1
ATOM 686 C C . CYS A 1 89 ? -4.087 11.396 10.735 1.00 93.94 89 CYS A C 1
ATOM 688 O O . CYS A 1 89 ? -4.993 11.653 11.517 1.00 93.94 89 CYS A O 1
ATOM 690 N N . GLN A 1 90 ? -3.654 10.150 10.519 1.00 92.44 90 GLN A N 1
ATOM 691 C CA . GLN A 1 90 ? -4.139 8.936 11.189 1.00 92.44 90 GLN A CA 1
ATOM 692 C C . GLN A 1 90 ? -5.632 8.624 10.983 1.00 92.44 90 GLN A C 1
ATOM 694 O O . GLN A 1 90 ? -6.153 7.684 11.575 1.00 92.44 90 GLN A O 1
ATOM 699 N N . ARG A 1 91 ? -6.327 9.371 10.116 1.00 92.62 91 ARG A N 1
ATOM 700 C CA . ARG A 1 91 ? -7.694 9.049 9.693 1.00 92.62 91 ARG A CA 1
ATOM 701 C C . ARG A 1 91 ? -7.690 7.959 8.623 1.00 92.62 91 ARG A C 1
ATOM 703 O O . ARG A 1 91 ? -6.745 7.857 7.838 1.00 92.62 91 ARG A O 1
ATOM 710 N N . VAL A 1 92 ? -8.760 7.174 8.594 1.00 94.50 92 VAL A N 1
ATOM 711 C CA . VAL A 1 92 ? -8.899 6.000 7.727 1.00 94.50 92 VAL A CA 1
ATOM 712 C C . VAL A 1 92 ? -9.395 6.411 6.345 1.00 94.50 92 VAL A C 1
ATOM 714 O O . VAL A 1 92 ? -10.407 7.096 6.229 1.00 94.50 92 VAL A O 1
ATOM 717 N N . ASN A 1 93 ? -8.698 5.975 5.300 1.00 96.19 93 ASN A N 1
ATOM 718 C CA . ASN A 1 93 ? -9.211 6.005 3.932 1.00 96.19 93 ASN A CA 1
ATOM 719 C C . ASN A 1 93 ? -9.928 4.684 3.666 1.00 96.19 93 ASN A C 1
ATOM 721 O O . ASN A 1 93 ? -9.416 3.632 4.049 1.00 96.19 93 ASN A O 1
ATOM 725 N N . PHE A 1 94 ? -11.087 4.746 3.015 1.00 96.69 94 PHE A N 1
ATOM 726 C CA . PHE A 1 94 ? -11.883 3.576 2.659 1.00 96.69 94 PHE A CA 1
ATOM 727 C C . PHE A 1 94 ? -11.980 3.446 1.143 1.00 96.69 94 PHE A C 1
ATOM 729 O O . PHE A 1 94 ? -12.228 4.432 0.453 1.00 96.69 94 PHE A O 1
ATOM 736 N N . TRP A 1 95 ? -11.845 2.214 0.663 1.00 97.00 95 TRP A N 1
ATOM 737 C CA . TRP A 1 95 ? -12.147 1.813 -0.707 1.00 97.00 95 TRP A CA 1
ATOM 738 C C . TRP A 1 95 ? -13.316 0.834 -0.647 1.00 97.00 95 TRP A C 1
ATOM 740 O O . TRP A 1 95 ? -13.140 -0.353 -0.361 1.00 97.00 95 TRP A O 1
ATOM 750 N N . GLU A 1 96 ? -14.524 1.370 -0.817 1.00 95.75 96 GLU A N 1
ATOM 751 C CA . GLU A 1 96 ? -15.790 0.634 -0.684 1.00 95.75 96 GLU A CA 1
ATOM 752 C C . GLU A 1 96 ? -15.993 -0.396 -1.806 1.00 95.75 96 GLU A C 1
ATOM 754 O O . GLU A 1 96 ? -16.629 -1.421 -1.576 1.00 95.75 96 GLU A O 1
ATOM 759 N N . ASP A 1 97 ? -15.373 -0.175 -2.967 1.00 95.62 97 ASP A N 1
ATOM 760 C CA . ASP A 1 97 ? -15.420 -1.073 -4.128 1.00 95.62 97 ASP A CA 1
ATOM 761 C C . ASP A 1 97 ? -14.251 -2.074 -4.173 1.00 95.62 97 ASP A C 1
ATOM 763 O O . ASP A 1 97 ? -14.112 -2.832 -5.132 1.00 95.62 97 ASP A O 1
ATOM 767 N N . CYS A 1 98 ? -13.414 -2.108 -3.128 1.00 94.94 98 CYS A N 1
ATOM 768 C CA . CYS A 1 98 ? -12.2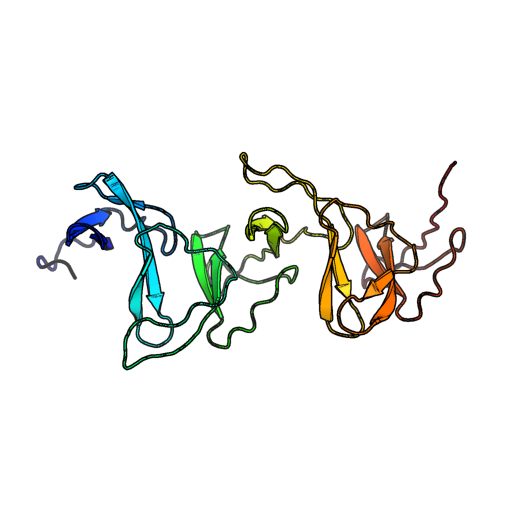23 -2.964 -3.051 1.00 94.94 98 CYS A CA 1
ATOM 769 C C . CYS A 1 98 ? -11.249 -2.770 -4.234 1.00 94.94 98 CYS A C 1
ATOM 771 O O . CYS A 1 98 ? -10.683 -3.726 -4.769 1.00 94.94 98 CYS A O 1
ATOM 773 N N . ASP A 1 99 ? -11.062 -1.518 -4.649 1.00 93.69 99 ASP A N 1
ATOM 774 C CA . ASP A 1 99 ? -10.199 -1.097 -5.751 1.00 93.69 99 ASP A CA 1
ATOM 775 C C . ASP A 1 99 ? -8.876 -0.462 -5.280 1.00 93.69 99 ASP A C 1
ATOM 777 O O . ASP A 1 99 ? -8.127 0.092 -6.092 1.00 93.69 99 ASP A O 1
ATOM 781 N N . TYR A 1 100 ? -8.543 -0.575 -3.987 1.00 94.00 100 TYR A N 1
ATOM 782 C CA . TYR A 1 100 ? -7.237 -0.165 -3.475 1.00 94.00 100 TYR A CA 1
ATOM 783 C C . TYR A 1 100 ? -6.127 -0.981 -4.146 1.00 94.00 100 TYR A C 1
ATOM 785 O O . TYR A 1 100 ? -6.181 -2.210 -4.246 1.00 94.00 100 TYR A O 1
ATOM 793 N N . LYS A 1 101 ? -5.082 -0.273 -4.581 1.00 90.81 101 LYS A N 1
ATOM 794 C CA . LYS A 1 101 ? -3.895 -0.856 -5.207 1.00 90.81 101 LYS A CA 1
ATOM 795 C C . LYS A 1 101 ? -2.655 -0.469 -4.425 1.00 90.81 101 LYS A C 1
ATOM 797 O O . LYS A 1 101 ? -2.379 0.715 -4.240 1.00 90.81 101 LYS A O 1
ATOM 802 N N . GLU A 1 102 ? -1.889 -1.470 -4.017 1.00 91.44 102 GLU A N 1
ATOM 803 C CA . GLU A 1 102 ? -0.543 -1.269 -3.484 1.00 91.44 102 GLU A CA 1
ATOM 804 C C . GLU A 1 102 ? 0.364 -0.592 -4.528 1.00 91.44 102 GLU A C 1
ATOM 806 O O . GLU A 1 102 ? 0.036 -0.563 -5.714 1.00 91.44 102 GLU A O 1
ATOM 811 N N . SER A 1 103 ? 1.474 -0.013 -4.064 1.00 89.62 103 SER A N 1
ATOM 812 C CA . SER A 1 103 ? 2.465 0.800 -4.795 1.00 89.62 103 SER A CA 1
ATOM 813 C C . SER A 1 103 ? 1.955 2.052 -5.518 1.00 89.62 103 SER A C 1
ATOM 815 O O . SER A 1 103 ? 2.760 2.910 -5.883 1.00 89.62 103 SER A O 1
ATOM 817 N N . VAL A 1 104 ? 0.646 2.236 -5.677 1.00 89.62 104 VAL A N 1
ATOM 818 C CA . VAL A 1 104 ? 0.070 3.447 -6.273 1.00 89.62 104 VAL A CA 1
ATOM 819 C C . VAL A 1 104 ? 0.071 4.597 -5.265 1.00 89.62 104 VAL A C 1
ATOM 821 O O . VAL A 1 104 ? -0.108 4.404 -4.062 1.00 89.62 104 VAL A O 1
ATOM 824 N N . MET A 1 105 ? 0.298 5.814 -5.765 1.00 93.81 105 MET A N 1
ATOM 825 C CA . MET A 1 105 ? 0.185 7.033 -4.972 1.00 93.81 105 MET A CA 1
ATOM 826 C C . MET A 1 105 ? -1.281 7.304 -4.632 1.00 93.81 105 MET A C 1
ATOM 828 O O . MET A 1 105 ? -2.090 7.576 -5.516 1.00 93.81 105 MET A O 1
ATOM 832 N N . HIS A 1 106 ? -1.594 7.288 -3.341 1.00 95.50 106 HIS A N 1
ATOM 833 C CA . HIS A 1 106 ? -2.914 7.609 -2.809 1.00 95.50 106 HIS A CA 1
ATOM 834 C C . HIS A 1 106 ? -2.890 8.983 -2.164 1.00 95.50 106 HIS A C 1
ATOM 836 O O . HIS A 1 106 ? -1.932 9.320 -1.472 1.00 95.50 106 HIS A O 1
ATOM 842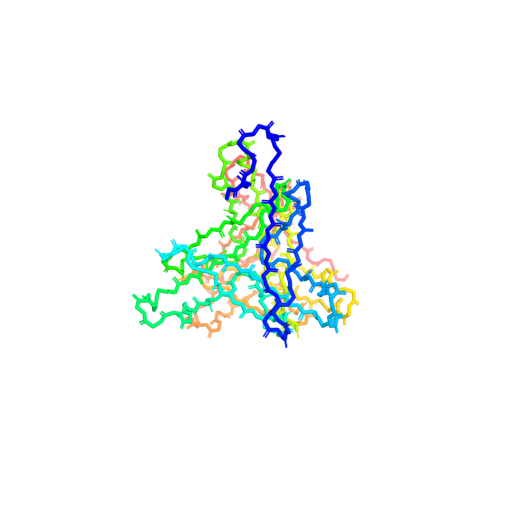 N N . ALA A 1 107 ? -3.946 9.769 -2.355 1.00 96.75 107 ALA A N 1
ATOM 843 C CA . ALA A 1 107 ? -4.166 11.001 -1.607 1.00 96.75 107 ALA A CA 1
ATOM 844 C C . ALA A 1 107 ? -5.117 10.735 -0.438 1.00 96.75 107 ALA A C 1
ATOM 846 O O . ALA A 1 107 ? -6.087 9.992 -0.571 1.00 96.75 107 ALA A O 1
ATOM 847 N N . CYS A 1 108 ? -4.856 11.364 0.706 1.00 96.69 108 CYS A N 1
ATOM 848 C CA . CYS A 1 108 ? -5.793 11.352 1.822 1.00 96.69 108 CYS A CA 1
ATOM 849 C C . CYS A 1 108 ? -7.138 11.969 1.397 1.00 96.69 108 CYS A C 1
ATOM 851 O O . CYS A 1 108 ? -7.162 13.119 0.957 1.00 96.69 108 CYS A O 1
ATOM 853 N N . VAL A 1 109 ? -8.251 11.247 1.581 1.00 96.12 109 VAL A N 1
ATOM 854 C CA . VAL A 1 109 ? -9.601 11.696 1.167 1.00 96.12 109 VAL A CA 1
ATOM 855 C C . VAL A 1 109 ? -10.083 12.949 1.903 1.00 96.12 109 VAL A C 1
ATOM 857 O O . VAL A 1 109 ? -10.991 13.646 1.454 1.00 96.12 109 VAL A O 1
ATOM 860 N N . TYR A 1 110 ? -9.479 13.247 3.051 1.00 93.94 110 TYR A N 1
ATOM 861 C CA . TYR A 1 110 ? -9.824 14.404 3.859 1.00 93.94 110 TYR A CA 1
ATOM 862 C C . TYR A 1 110 ? -9.116 15.655 3.343 1.00 93.94 110 TYR A C 1
ATOM 864 O O . TYR A 1 110 ? -7.887 15.732 3.383 1.00 93.94 110 TYR A O 1
ATOM 872 N N . GLN A 1 111 ? -9.896 16.645 2.904 1.00 95.56 111 GLN A N 1
ATOM 873 C CA . GLN A 1 111 ? -9.408 17.860 2.235 1.00 95.56 111 GLN A CA 1
ATOM 874 C C . GLN A 1 111 ? -8.404 18.669 3.064 1.00 95.56 111 GLN A C 1
ATOM 876 O O . GLN A 1 111 ? -7.453 19.216 2.516 1.00 95.56 111 GLN A O 1
ATOM 881 N N . ASP A 1 112 ? -8.583 18.719 4.383 1.00 95.88 112 ASP A N 1
ATOM 882 C CA . ASP A 1 112 ? -7.678 19.407 5.307 1.00 95.88 112 ASP A CA 1
ATOM 883 C C . ASP A 1 112 ? -6.318 18.698 5.453 1.00 95.88 112 ASP A C 1
ATOM 885 O O . ASP A 1 112 ? -5.345 19.296 5.908 1.00 95.88 112 ASP A O 1
ATOM 889 N N . CYS A 1 113 ? -6.230 17.429 5.046 1.00 96.94 113 CYS A N 1
ATOM 890 C CA . CYS A 1 113 ? -4.972 16.708 4.940 1.00 96.94 113 CYS A CA 1
ATOM 891 C C . CYS A 1 113 ? -4.465 16.675 3.497 1.00 96.94 113 CYS A C 1
ATOM 893 O O . CYS A 1 113 ? -3.378 17.188 3.258 1.00 96.94 113 CYS A O 1
ATOM 895 N N . ALA A 1 114 ? -5.198 16.041 2.572 1.00 95.75 114 ALA A N 1
ATOM 896 C CA . ALA A 1 114 ? -4.908 15.896 1.135 1.00 95.75 114 ALA A CA 1
ATOM 897 C C . ALA A 1 114 ? -3.485 15.425 0.744 1.00 95.75 114 ALA A C 1
ATOM 899 O O . ALA A 1 114 ? -3.146 15.369 -0.437 1.00 95.75 114 ALA A O 1
ATOM 900 N N . LYS A 1 115 ? -2.634 15.067 1.713 1.00 97.88 115 LYS A N 1
ATOM 901 C CA . LYS A 1 115 ? -1.262 14.614 1.478 1.00 97.88 115 LYS A CA 1
ATOM 902 C C . LYS A 1 115 ? -1.257 13.222 0.868 1.00 97.88 115 LYS A C 1
ATOM 904 O O . LYS A 1 115 ? -2.103 12.385 1.199 1.00 97.88 115 LYS A O 1
ATOM 909 N N . THR A 1 116 ? -0.272 12.984 0.013 1.00 97.44 116 THR A N 1
ATOM 910 C CA . THR A 1 116 ? -0.086 11.705 -0.659 1.00 97.44 116 THR A CA 1
ATOM 911 C C . THR A 1 116 ? 0.753 10.740 0.168 1.00 97.44 116 THR A C 1
ATOM 913 O O . THR A 1 116 ? 1.520 11.144 1.045 1.00 97.44 116 THR A O 1
ATOM 916 N N . PHE A 1 117 ? 0.573 9.450 -0.083 1.00 97.44 117 PHE A N 1
ATOM 917 C CA . PHE A 1 117 ? 1.370 8.367 0.477 1.00 97.44 117 PHE A CA 1
ATOM 918 C C . PHE A 1 117 ? 1.314 7.149 -0.453 1.00 97.44 117 PHE A C 1
ATOM 920 O O . PHE A 1 117 ? 0.449 7.052 -1.323 1.00 97.44 117 PHE A O 1
ATOM 927 N N . GLN A 1 118 ? 2.240 6.215 -0.267 1.00 95.69 118 GLN A N 1
ATOM 928 C CA . GLN A 1 118 ? 2.232 4.909 -0.927 1.00 95.69 118 GLN A CA 1
ATOM 929 C C . GLN A 1 118 ? 2.360 3.808 0.115 1.00 95.69 118 GLN A C 1
ATOM 931 O O . GLN A 1 118 ? 2.871 4.027 1.217 1.00 95.69 118 GLN A O 1
ATOM 936 N N . THR A 1 119 ? 1.888 2.621 -0.241 1.00 95.56 119 THR A N 1
ATOM 937 C CA . THR A 1 119 ? 1.879 1.456 0.642 1.00 95.56 119 THR A CA 1
ATOM 938 C C . THR A 1 119 ? 2.171 0.189 -0.137 1.00 95.56 119 THR A C 1
ATOM 940 O O . THR A 1 119 ? 1.746 0.057 -1.282 1.00 95.56 119 THR A O 1
ATOM 943 N N . VAL A 1 120 ? 2.921 -0.722 0.477 1.00 94.19 120 VAL A N 1
ATOM 944 C CA . VAL A 1 120 ? 3.199 -2.061 -0.058 1.00 94.19 120 VAL A CA 1
ATOM 945 C C . VAL A 1 120 ? 3.236 -3.037 1.106 1.00 94.19 120 VAL A C 1
ATOM 947 O O . VAL A 1 120 ? 3.918 -2.797 2.107 1.00 94.19 120 VAL A O 1
ATOM 950 N N . ASN A 1 121 ? 2.515 -4.140 0.990 1.00 92.06 121 ASN A N 1
ATOM 951 C CA . ASN A 1 121 ? 2.520 -5.188 1.990 1.00 92.06 121 ASN A CA 1
ATOM 952 C C . ASN A 1 121 ? 3.815 -5.992 1.899 1.00 92.06 121 ASN A C 1
ATOM 954 O O . ASN A 1 121 ? 4.288 -6.367 0.827 1.00 92.06 121 ASN A O 1
ATOM 958 N N . CYS A 1 122 ? 4.426 -6.250 3.053 1.00 92.25 122 CYS A N 1
ATOM 959 C CA . CYS A 1 122 ? 5.618 -7.077 3.105 1.00 92.25 122 CYS A CA 1
ATOM 960 C C . CYS A 1 122 ? 5.279 -8.502 2.666 1.00 92.25 122 CYS A C 1
ATOM 962 O O . CYS A 1 122 ? 4.477 -9.170 3.311 1.00 92.25 122 CYS A O 1
ATOM 964 N N . LEU A 1 123 ? 5.988 -9.016 1.663 1.00 92.00 123 LEU A N 1
ATOM 965 C CA . LEU A 1 123 ? 5.789 -10.378 1.152 1.00 92.00 123 LEU A CA 1
ATOM 966 C C . LEU A 1 123 ? 6.094 -11.491 2.176 1.00 92.00 123 LEU A C 1
ATOM 968 O O . LEU A 1 123 ? 5.771 -12.650 1.936 1.00 92.00 123 LEU A O 1
ATOM 972 N N . HIS A 1 124 ? 6.741 -11.160 3.300 1.00 93.38 124 HIS A N 1
ATOM 973 C CA . HIS A 1 124 ? 7.130 -12.124 4.337 1.00 93.38 124 HIS A CA 1
ATOM 974 C C . HIS A 1 124 ? 6.179 -12.174 5.529 1.00 93.38 124 HIS A C 1
ATOM 976 O O . HIS A 1 124 ? 6.033 -13.229 6.138 1.00 93.38 124 HIS A O 1
ATOM 982 N N . CYS A 1 125 ? 5.591 -11.038 5.912 1.00 91.44 125 CYS A N 1
ATOM 983 C CA . CYS A 1 125 ? 4.744 -10.942 7.107 1.00 91.44 125 CYS A CA 1
ATOM 984 C C . CYS A 1 125 ? 3.366 -10.327 6.842 1.00 91.44 125 CYS A C 1
ATOM 986 O O . CYS A 1 125 ? 2.599 -10.166 7.785 1.00 91.44 125 CYS A O 1
ATOM 988 N N . ASN A 1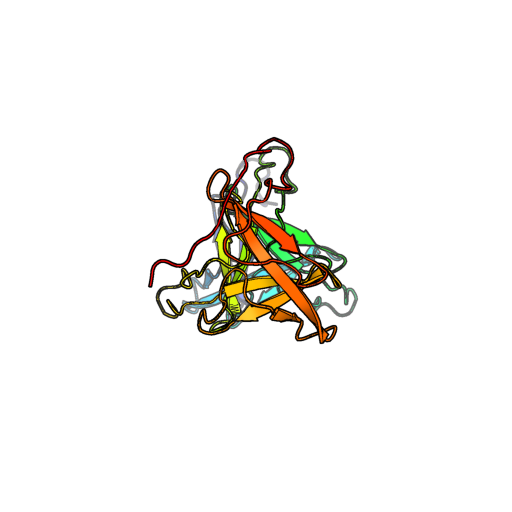 126 ? 3.068 -9.956 5.593 1.00 87.94 126 ASN A N 1
ATOM 989 C CA . ASN A 1 126 ? 1.855 -9.275 5.128 1.00 87.94 126 ASN A CA 1
ATOM 990 C C . ASN A 1 126 ? 1.563 -7.911 5.771 1.00 87.94 126 ASN A C 1
ATOM 992 O O . ASN A 1 126 ? 0.640 -7.225 5.349 1.00 87.94 126 ASN A O 1
ATOM 996 N N . LYS A 1 127 ? 2.390 -7.454 6.718 1.00 89.00 127 LYS A N 1
ATOM 997 C CA . LYS A 1 127 ? 2.252 -6.123 7.306 1.00 89.00 127 LYS A CA 1
ATOM 998 C C . LYS A 1 127 ? 2.593 -5.031 6.295 1.00 89.00 127 LYS A C 1
ATOM 1000 O O . LYS A 1 127 ? 3.572 -5.138 5.549 1.00 89.00 127 LYS A O 1
ATOM 1005 N N . VAL A 1 128 ? 1.827 -3.946 6.341 1.00 91.75 128 VAL A N 1
ATOM 1006 C CA . VAL A 1 128 ? 1.987 -2.795 5.451 1.00 91.75 128 VAL A CA 1
ATOM 1007 C C . VAL A 1 128 ? 3.288 -2.034 5.729 1.00 91.75 128 VAL A C 1
ATOM 1009 O O . VAL A 1 128 ? 3.632 -1.740 6.876 1.00 91.75 128 VAL A O 1
ATOM 1012 N N . ASN A 1 129 ? 4.012 -1.691 4.669 1.00 95.06 129 ASN A N 1
ATOM 1013 C CA . ASN A 1 129 ? 5.071 -0.687 4.670 1.00 95.06 129 ASN A CA 1
ATOM 1014 C C . ASN A 1 129 ? 4.490 0.606 4.107 1.00 95.06 129 ASN A C 1
ATOM 1016 O O . ASN A 1 129 ? 3.742 0.564 3.130 1.00 95.06 129 ASN A O 1
ATOM 1020 N N . ILE A 1 130 ? 4.826 1.744 4.716 1.00 95.25 130 ILE A N 1
ATOM 1021 C CA . ILE A 1 130 ? 4.236 3.037 4.365 1.00 95.25 130 ILE A CA 1
ATOM 1022 C C . ILE A 1 130 ? 5.330 4.030 3.980 1.00 95.25 130 ILE A C 1
ATOM 1024 O O . ILE A 1 130 ? 6.190 4.371 4.790 1.00 95.25 130 ILE A O 1
ATOM 1028 N N . TRP A 1 131 ? 5.226 4.570 2.769 1.00 96.44 131 TRP A N 1
ATOM 1029 C CA . TRP A 1 131 ? 6.034 5.682 2.277 1.00 96.44 131 TRP A CA 1
ATOM 1030 C C . TRP A 1 131 ? 5.233 6.964 2.423 1.00 96.44 131 TRP A C 1
ATOM 1032 O O . TRP A 1 131 ? 4.418 7.330 1.571 1.00 96.44 131 TRP A O 1
ATOM 1042 N N . LYS A 1 132 ? 5.445 7.644 3.553 1.00 95.94 132 LYS A N 1
ATOM 1043 C CA . LYS A 1 132 ? 4.702 8.851 3.932 1.00 95.94 132 LYS A CA 1
ATOM 1044 C C . LYS A 1 132 ? 4.840 9.981 2.907 1.00 95.94 132 LYS A C 1
ATOM 1046 O O . LYS A 1 132 ? 3.929 10.788 2.799 1.00 95.94 132 LYS A O 1
ATOM 1051 N N . ASN A 1 133 ? 5.935 10.033 2.154 1.00 95.12 133 ASN A N 1
ATOM 1052 C CA . ASN A 1 133 ? 6.167 11.070 1.148 1.00 95.12 133 ASN A CA 1
ATOM 1053 C C . ASN A 1 133 ? 5.824 10.620 -0.279 1.00 95.12 133 ASN A C 1
ATOM 1055 O O . ASN A 1 133 ? 6.102 11.362 -1.215 1.00 95.12 133 ASN A O 1
ATOM 1059 N N . ALA A 1 134 ? 5.227 9.432 -0.441 1.00 93.62 134 ALA A N 1
ATOM 1060 C CA . ALA A 1 134 ? 4.972 8.818 -1.744 1.00 93.62 134 ALA A CA 1
ATOM 1061 C C . ALA A 1 134 ? 6.234 8.771 -2.634 1.00 93.62 134 ALA A C 1
ATOM 1063 O O . ALA A 1 134 ? 6.219 9.156 -3.802 1.00 93.62 134 ALA A O 1
ATOM 1064 N N . ASP A 1 135 ? 7.333 8.319 -2.033 1.00 91.69 135 ASP A N 1
ATOM 1065 C CA . ASP A 1 135 ? 8.659 8.145 -2.623 1.00 91.69 135 ASP A CA 1
ATOM 1066 C C . ASP A 1 135 ? 9.028 6.663 -2.832 1.00 91.69 135 ASP A C 1
ATOM 1068 O O . ASP A 1 135 ? 10.199 6.329 -3.029 1.00 91.69 135 ASP A O 1
ATOM 1072 N N . TYR A 1 136 ? 8.033 5.768 -2.807 1.00 93.12 136 TYR A N 1
ATOM 1073 C CA . TYR A 1 136 ? 8.216 4.365 -3.169 1.00 93.12 136 TYR A CA 1
ATOM 1074 C C . TYR A 1 136 ? 8.559 4.247 -4.660 1.00 93.12 136 TYR A C 1
ATOM 1076 O O . TYR A 1 136 ? 7.946 4.901 -5.508 1.00 93.12 136 TYR A O 1
ATOM 1084 N N . GLN A 1 137 ? 9.531 3.393 -4.981 1.00 90.12 137 GLN A N 1
ATOM 1085 C CA . GLN A 1 137 ? 10.013 3.174 -6.339 1.00 90.12 137 GLN A CA 1
ATOM 1086 C C . GLN A 1 137 ? 10.038 1.687 -6.667 1.00 90.12 137 GLN A C 1
ATOM 1088 O O . GLN A 1 137 ? 10.725 0.895 -6.020 1.00 90.12 137 GLN A O 1
ATOM 1093 N N . ASP A 1 138 ? 9.334 1.334 -7.735 1.00 90.12 138 ASP A N 1
ATOM 1094 C CA . ASP A 1 138 ? 9.350 0.002 -8.318 1.00 90.12 138 ASP A CA 1
ATOM 1095 C C . ASP A 1 138 ? 10.789 -0.491 -8.570 1.00 90.12 138 ASP A C 1
ATOM 1097 O O . ASP A 1 138 ? 11.681 0.255 -8.984 1.00 90.12 138 ASP A O 1
ATOM 1101 N N 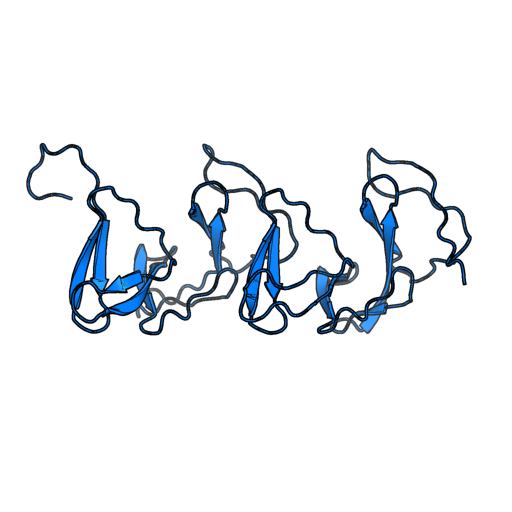. GLY A 1 139 ? 11.018 -1.776 -8.304 1.00 89.62 139 GLY A N 1
ATOM 1102 C CA . GLY A 1 139 ? 12.286 -2.462 -8.559 1.00 89.62 139 GLY A CA 1
ATOM 1103 C C . GLY A 1 139 ? 13.388 -2.212 -7.527 1.00 89.62 139 GLY A C 1
ATOM 1104 O O . GLY A 1 139 ? 14.359 -2.970 -7.499 1.00 89.62 139 GLY A O 1
ATOM 1105 N N . LEU A 1 140 ? 13.254 -1.221 -6.641 1.00 90.88 140 LEU A N 1
ATOM 1106 C CA . LEU A 1 140 ? 14.192 -1.053 -5.530 1.00 90.88 140 LEU A CA 1
ATOM 1107 C C . LEU A 1 140 ? 13.938 -2.074 -4.423 1.00 90.88 140 LEU A C 1
ATOM 1109 O O . LEU A 1 140 ? 12.799 -2.446 -4.136 1.00 90.88 140 LEU A O 1
ATOM 1113 N N . ALA A 1 141 ? 15.029 -2.529 -3.807 1.00 93.44 141 ALA A N 1
ATOM 1114 C CA . ALA A 1 141 ? 14.985 -3.423 -2.662 1.00 93.44 141 ALA A CA 1
ATOM 1115 C C . ALA A 1 141 ? 14.659 -2.645 -1.390 1.00 93.44 141 ALA A C 1
ATOM 1117 O O . ALA A 1 141 ? 15.355 -1.692 -1.038 1.00 93.44 141 ALA A O 1
ATOM 1118 N N . TYR A 1 142 ? 13.624 -3.088 -0.683 1.00 94.88 142 TYR A N 1
ATOM 1119 C CA . TYR A 1 142 ? 13.194 -2.504 0.579 1.00 94.88 142 TYR A CA 1
ATOM 1120 C C . TYR A 1 142 ? 13.197 -3.561 1.672 1.00 94.88 142 TYR A C 1
ATOM 1122 O O . TYR A 1 142 ? 12.700 -4.669 1.479 1.00 94.88 142 TYR A O 1
ATOM 1130 N N . ALA A 1 143 ? 13.744 -3.219 2.835 1.00 96.38 143 ALA A N 1
ATOM 1131 C CA . ALA A 1 143 ? 13.562 -4.011 4.042 1.00 96.38 143 ALA A CA 1
ATOM 1132 C C . ALA A 1 143 ? 12.203 -3.685 4.670 1.00 96.38 143 ALA A C 1
ATOM 1134 O O . ALA A 1 143 ? 11.789 -2.525 4.703 1.00 96.38 143 ALA A O 1
ATOM 1135 N N . CYS A 1 144 ? 11.519 -4.704 5.188 1.00 95.75 144 CYS A N 1
ATOM 1136 C CA . CYS A 1 144 ? 10.291 -4.499 5.945 1.00 95.75 144 CYS A CA 1
ATOM 1137 C C . CYS A 1 144 ? 10.546 -3.606 7.167 1.00 95.75 144 CYS A C 1
ATOM 1139 O O . CYS A 1 144 ? 11.410 -3.917 7.981 1.00 95.75 144 CYS A O 1
ATOM 1141 N N . VAL A 1 145 ? 9.764 -2.537 7.336 1.00 94.88 145 VAL A N 1
ATOM 1142 C CA . VAL A 1 145 ? 9.917 -1.577 8.448 1.00 94.88 145 VAL A CA 1
ATOM 1143 C C . VAL A 1 145 ? 9.594 -2.175 9.819 1.00 94.88 145 VAL A C 1
ATOM 1145 O O . VAL A 1 145 ? 9.995 -1.626 10.844 1.00 94.88 145 VAL A O 1
ATOM 1148 N N . HIS A 1 146 ? 8.880 -3.302 9.857 1.00 92.19 146 HIS A N 1
ATOM 1149 C CA . HIS A 1 146 ? 8.498 -3.968 11.100 1.00 92.19 146 HIS A CA 1
ATOM 1150 C C . HIS A 1 146 ? 9.686 -4.739 11.685 1.00 92.19 146 HIS A C 1
ATOM 1152 O O . HIS A 1 146 ? 10.324 -5.535 10.987 1.00 92.19 146 HIS A O 1
ATOM 1158 N N . GLN A 1 147 ? 10.018 -4.468 12.951 1.00 93.75 147 GLN A N 1
ATOM 1159 C CA . GLN A 1 147 ? 11.257 -4.915 13.610 1.00 93.75 147 GLN A CA 1
ATOM 1160 C C . GLN A 1 147 ? 11.409 -6.438 13.666 1.00 93.75 147 GLN A C 1
ATOM 1162 O O . GLN A 1 147 ? 12.518 -6.953 13.583 1.00 93.75 147 GLN A O 1
ATOM 1167 N N . GLU A 1 148 ? 10.304 -7.165 13.778 1.00 93.94 148 GLU A N 1
ATOM 1168 C CA . GLU A 1 148 ? 10.287 -8.625 13.823 1.00 93.94 148 GLU A CA 1
ATOM 1169 C C . GLU A 1 148 ? 10.438 -9.286 12.448 1.00 93.94 148 GLU A C 1
ATOM 1171 O O . GLU A 1 148 ? 10.703 -10.484 12.370 1.00 93.94 148 GLU A O 1
ATOM 1176 N N . CYS A 1 149 ? 10.257 -8.526 11.363 1.00 95.44 149 CYS A N 1
ATOM 1177 C CA . CYS A 1 149 ? 10.417 -9.030 10.007 1.00 95.44 149 CYS A CA 1
ATOM 1178 C C . CYS A 1 149 ? 11.775 -8.625 9.430 1.00 95.44 149 CYS A C 1
ATOM 1180 O O . CYS A 1 149 ? 12.608 -9.498 9.210 1.00 95.44 149 CYS A O 1
ATOM 1182 N N . GLN A 1 150 ? 12.000 -7.329 9.165 1.00 95.81 150 GLN A N 1
ATOM 1183 C CA . GLN A 1 150 ? 13.228 -6.764 8.561 1.00 95.81 150 GLN A CA 1
ATOM 1184 C C . GLN A 1 150 ? 13.732 -7.447 7.270 1.00 95.81 150 GLN A C 1
ATOM 1186 O O . GLN A 1 150 ? 14.805 -7.119 6.767 1.00 95.81 150 GLN A O 1
ATOM 1191 N N . LYS A 1 151 ? 12.974 -8.386 6.695 1.00 96.69 151 LYS A N 1
ATOM 1192 C CA . LYS A 1 151 ? 13.356 -9.090 5.473 1.00 96.69 151 LYS A CA 1
ATOM 1193 C C . LYS A 1 151 ? 13.184 -8.182 4.264 1.00 96.69 151 LYS A C 1
ATOM 1195 O O . LYS A 1 151 ? 12.245 -7.383 4.196 1.00 96.69 151 LYS A O 1
ATOM 1200 N N . VAL A 1 152 ? 14.106 -8.326 3.321 1.00 96.38 152 VAL A N 1
ATOM 1201 C CA . VAL A 1 152 ? 14.126 -7.574 2.066 1.00 96.38 152 VAL A CA 1
ATOM 1202 C C . VAL A 1 152 ? 13.088 -8.134 1.106 1.00 96.38 152 VAL A C 1
ATOM 1204 O O . VAL A 1 152 ? 12.893 -9.342 1.061 1.00 96.38 152 VAL A O 1
ATOM 1207 N N . PHE A 1 153 ? 12.446 -7.261 0.339 1.00 95.88 153 PHE A N 1
ATOM 1208 C CA . PHE A 1 153 ? 11.574 -7.599 -0.777 1.00 95.88 153 PHE A CA 1
ATOM 1209 C C . PHE A 1 153 ? 11.705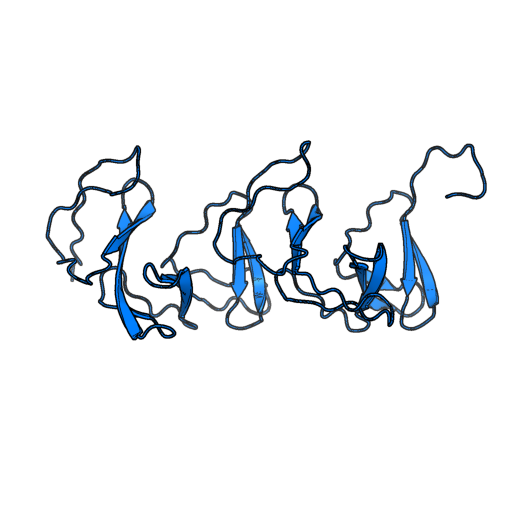 -6.557 -1.897 1.00 95.88 153 PHE A C 1
ATOM 1211 O O . PHE A 1 153 ? 12.191 -5.445 -1.684 1.00 95.88 153 PHE A O 1
ATOM 1218 N N . GLN A 1 154 ? 11.265 -6.923 -3.098 1.00 94.56 154 GLN A N 1
ATOM 1219 C CA . GLN A 1 154 ? 11.147 -6.034 -4.256 1.00 94.56 154 GLN A CA 1
ATOM 1220 C C . GLN A 1 154 ? 9.812 -6.277 -4.946 1.00 94.56 154 GLN A C 1
ATOM 1222 O O . GLN A 1 154 ? 9.307 -7.400 -4.959 1.00 94.56 154 GLN A O 1
ATOM 1227 N N . THR A 1 155 ? 9.261 -5.240 -5.566 1.00 93.94 155 THR A N 1
ATOM 1228 C CA . THR A 1 155 ? 8.036 -5.341 -6.363 1.00 93.94 155 THR A CA 1
ATOM 1229 C C . THR A 1 155 ? 8.112 -4.404 -7.563 1.00 93.94 155 THR A C 1
ATOM 1231 O O . THR A 1 155 ? 8.734 -3.346 -7.482 1.00 93.94 155 THR A O 1
ATOM 1234 N N . ILE A 1 156 ? 7.496 -4.797 -8.680 1.00 92.62 156 ILE A N 1
ATOM 1235 C CA . ILE A 1 156 ? 7.308 -3.956 -9.873 1.00 92.62 156 ILE A CA 1
ATOM 1236 C C . ILE A 1 156 ? 5.902 -4.170 -10.412 1.00 92.62 156 ILE A C 1
ATOM 1238 O O . ILE A 1 156 ? 5.454 -5.307 -10.530 1.00 92.62 156 ILE A O 1
ATOM 1242 N N . VAL A 1 157 ? 5.217 -3.106 -10.808 1.00 91.81 157 VAL A N 1
ATOM 1243 C CA . VAL A 1 157 ? 3.948 -3.200 -11.524 1.00 91.81 157 VAL A CA 1
ATOM 1244 C C . VAL A 1 157 ? 4.201 -3.609 -12.975 1.00 91.81 157 VAL A C 1
ATOM 1246 O O . VAL A 1 157 ? 4.901 -2.935 -13.727 1.00 91.81 157 VAL A O 1
ATOM 1249 N N . CYS A 1 158 ? 3.606 -4.726 -13.394 1.00 92.56 158 CYS A N 1
ATOM 1250 C CA . CYS A 1 158 ? 3.679 -5.171 -14.779 1.00 92.56 158 CYS A CA 1
ATOM 1251 C C . CYS A 1 158 ? 2.946 -4.176 -15.698 1.00 92.56 158 CYS A C 1
ATOM 1253 O O . CYS A 1 158 ? 1.751 -3.945 -15.486 1.00 92.56 158 CYS A O 1
ATOM 1255 N N . PRO A 1 159 ? 3.585 -3.660 -16.766 1.00 93.69 159 PRO A N 1
ATOM 1256 C CA . PRO A 1 159 ? 2.939 -2.702 -17.666 1.00 93.69 159 PRO A CA 1
ATOM 1257 C C . PRO A 1 159 ? 1.774 -3.314 -18.457 1.00 93.69 159 PRO A C 1
ATOM 1259 O O . PRO A 1 159 ? 0.832 -2.623 -18.819 1.00 93.69 159 PRO A O 1
ATOM 1262 N N . HIS A 1 160 ? 1.786 -4.634 -18.660 1.00 94.75 160 HIS A N 1
ATOM 1263 C CA . HIS A 1 160 ? 0.809 -5.330 -19.502 1.00 94.75 160 HIS A CA 1
ATOM 1264 C C . HIS A 1 160 ? -0.525 -5.630 -18.823 1.00 94.75 160 HIS A C 1
ATOM 1266 O O . HIS A 1 160 ? -1.530 -5.820 -19.502 1.00 94.75 160 HIS A O 1
ATOM 1272 N N . CYS A 1 161 ? -0.528 -5.780 -17.498 1.00 93.12 161 CYS A N 1
ATOM 1273 C CA . CYS A 1 161 ? -1.723 -6.184 -16.747 1.00 93.12 161 CYS A CA 1
ATOM 1274 C C . CYS A 1 161 ? -1.938 -5.400 -15.450 1.00 93.12 161 CYS A C 1
ATOM 1276 O O . CYS A 1 161 ? -2.877 -5.692 -14.710 1.00 93.12 161 CYS A O 1
ATOM 1278 N N . SER A 1 162 ? -1.052 -4.447 -15.150 1.00 90.62 162 SER A N 1
ATOM 1279 C CA . SER A 1 162 ? -1.081 -3.612 -13.946 1.00 90.62 162 SER A CA 1
ATOM 1280 C C . SER A 1 162 ? -1.068 -4.390 -12.624 1.00 90.62 162 SER A C 1
ATOM 1282 O O . SER A 1 162 ? -1.381 -3.826 -11.578 1.00 90.62 162 SER A O 1
ATOM 1284 N N . ARG A 1 163 ? -0.710 -5.682 -12.648 1.00 90.31 163 ARG A N 1
ATOM 1285 C CA . ARG A 1 163 ? -0.508 -6.486 -11.439 1.00 90.31 163 ARG A CA 1
ATOM 1286 C C . ARG A 1 163 ? 0.921 -6.341 -10.944 1.00 90.31 163 ARG A C 1
ATOM 1288 O O . ARG A 1 163 ? 1.861 -6.290 -11.737 1.00 90.31 163 ARG A O 1
ATOM 1295 N N . MET A 1 164 ? 1.067 -6.319 -9.628 1.00 91.31 164 MET A N 1
ATOM 1296 C CA . MET A 1 164 ? 2.356 -6.283 -8.954 1.00 91.31 164 MET A CA 1
ATOM 1297 C C . MET A 1 164 ? 3.071 -7.628 -9.107 1.00 91.31 164 MET A C 1
ATOM 1299 O O . MET A 1 164 ? 2.539 -8.655 -8.703 1.00 91.31 164 MET A O 1
ATOM 1303 N N . ASN A 1 165 ? 4.267 -7.618 -9.685 1.00 93.62 165 ASN A N 1
ATOM 1304 C CA . ASN A 1 165 ? 5.180 -8.751 -9.755 1.00 93.62 165 ASN A CA 1
ATOM 1305 C C . ASN A 1 165 ? 6.111 -8.706 -8.528 1.00 93.62 165 ASN A C 1
ATOM 1307 O O . ASN A 1 165 ? 6.841 -7.720 -8.381 1.00 93.62 165 ASN A O 1
ATOM 1311 N N . PRO A 1 166 ? 6.066 -9.704 -7.631 1.00 93.94 166 PRO A N 1
ATOM 1312 C CA . PRO A 1 166 ? 6.838 -9.690 -6.394 1.00 93.94 166 PRO A CA 1
ATOM 1313 C C . PRO A 1 166 ? 8.121 -10.533 -6.466 1.00 93.94 166 PRO A C 1
ATOM 1315 O O . PRO A 1 166 ? 8.134 -11.618 -7.042 1.00 93.94 166 PRO A O 1
ATOM 1318 N N . TRP A 1 167 ? 9.172 -10.084 -5.776 1.00 94.56 167 TRP A N 1
ATOM 1319 C CA . TRP A 1 167 ? 10.372 -10.867 -5.469 1.00 94.56 167 TRP A CA 1
ATOM 1320 C C . TRP A 1 167 ? 10.588 -10.900 -3.965 1.00 94.56 167 TRP A C 1
ATOM 1322 O O . TRP A 1 167 ? 10.958 -9.901 -3.342 1.00 94.56 167 TRP A O 1
ATOM 1332 N N . VAL A 1 168 ? 10.383 -12.085 -3.394 1.00 92.12 168 VAL A N 1
ATOM 1333 C CA . VAL A 1 168 ? 10.400 -12.297 -1.946 1.00 92.12 168 VAL A CA 1
ATOM 1334 C C . VAL A 1 168 ? 11.770 -11.995 -1.342 1.00 92.12 168 VAL A C 1
ATOM 1336 O O . VAL A 1 168 ? 11.797 -11.446 -0.259 1.00 92.12 168 VAL A O 1
ATOM 1339 N N . ASN A 1 169 ? 12.890 -12.256 -2.022 1.00 91.25 169 ASN A N 1
ATOM 1340 C CA . ASN A 1 169 ? 14.234 -12.041 -1.453 1.00 91.25 169 ASN A CA 1
ATOM 1341 C C . ASN A 1 169 ? 15.026 -10.898 -2.104 1.00 91.25 169 ASN A C 1
ATOM 1343 O O . ASN A 1 169 ? 16.234 -10.805 -1.911 1.00 91.25 169 ASN A O 1
ATOM 1347 N N . GLY A 1 170 ? 14.377 -10.040 -2.894 1.00 87.50 170 GLY A N 1
ATOM 1348 C CA . GLY A 1 170 ? 15.081 -8.947 -3.565 1.00 87.50 170 GLY A CA 1
ATOM 1349 C C . GLY A 1 170 ? 16.027 -9.411 -4.686 1.00 87.50 170 GLY A C 1
ATOM 1350 O O . GLY A 1 170 ? 17.129 -8.891 -4.836 1.00 87.50 170 GLY A O 1
ATOM 1351 N N . GLU A 1 171 ? 15.605 -10.411 -5.460 1.00 92.31 171 GLU A N 1
ATOM 1352 C CA . GLU A 1 171 ? 16.395 -10.999 -6.552 1.00 92.31 171 GLU A CA 1
ATOM 1353 C C . GLU A 1 171 ? 16.171 -10.305 -7.914 1.00 92.31 171 GLU A C 1
ATOM 1355 O O . GLU A 1 171 ? 16.745 -10.725 -8.922 1.00 92.31 171 GLU A O 1
ATOM 1360 N N . TYR A 1 172 ? 15.340 -9.256 -7.976 1.00 92.38 172 TYR A N 1
ATOM 1361 C CA . TYR A 1 172 ? 15.111 -8.501 -9.205 1.00 92.38 172 TYR A CA 1
ATOM 1362 C C . TYR A 1 172 ? 16.386 -7.779 -9.645 1.00 92.38 172 TYR A C 1
ATOM 1364 O O . TYR A 1 172 ? 17.044 -7.086 -8.865 1.00 92.38 172 TYR A O 1
ATOM 1372 N N . LYS A 1 173 ? 16.695 -7.899 -10.938 1.00 91.12 173 LYS A N 1
ATOM 1373 C CA . LYS A 1 173 ? 17.821 -7.225 -11.583 1.00 91.12 173 LYS A CA 1
ATOM 1374 C C . LYS A 1 173 ? 17.289 -6.199 -12.574 1.00 91.12 173 LYS A C 1
ATOM 1376 O O . LYS A 1 173 ? 16.663 -6.569 -13.566 1.00 91.12 173 LYS A O 1
ATOM 1381 N N . ALA A 1 174 ? 17.558 -4.920 -12.314 1.00 91.12 174 ALA A N 1
ATOM 1382 C CA . ALA A 1 174 ? 17.184 -3.834 -13.215 1.00 91.12 174 ALA A CA 1
ATOM 1383 C C . ALA A 1 174 ? 17.732 -4.081 -14.630 1.00 91.12 174 ALA A C 1
ATOM 1385 O O . ALA A 1 174 ? 18.874 -4.505 -14.799 1.00 91.12 174 ALA A O 1
ATOM 1386 N N . GLY A 1 175 ? 16.898 -3.850 -15.644 1.00 91.94 175 GLY A N 1
ATOM 1387 C CA . GLY A 1 175 ? 17.241 -4.085 -17.046 1.00 91.94 175 GLY A CA 1
ATOM 1388 C C . GLY A 1 175 ? 17.264 -5.555 -17.478 1.00 91.94 175 GLY A C 1
ATOM 1389 O O . GLY A 1 175 ? 17.388 -5.815 -18.670 1.00 91.94 175 GLY A O 1
ATOM 1390 N N . ALA A 1 176 ? 17.108 -6.531 -16.580 1.00 93.19 176 ALA A N 1
ATOM 1391 C CA . ALA A 1 176 ? 16.993 -7.930 -16.981 1.00 93.19 176 ALA A CA 1
ATOM 1392 C C . ALA A 1 176 ? 15.571 -8.236 -17.492 1.00 93.19 176 ALA A C 1
ATOM 1394 O O . ALA A 1 176 ? 14.594 -7.800 -16.868 1.00 93.19 176 ALA A O 1
ATOM 1395 N N . PRO A 1 177 ? 15.418 -9.000 -18.594 1.00 95.12 177 PRO A N 1
ATOM 1396 C CA . PRO A 1 177 ? 14.113 -9.476 -19.033 1.00 95.12 177 PRO A CA 1
ATOM 1397 C C . PRO A 1 177 ? 13.387 -10.203 -17.904 1.00 95.12 177 PRO A C 1
ATOM 1399 O O . PRO A 1 177 ? 13.898 -11.159 -17.322 1.00 95.12 177 PRO A O 1
ATOM 1402 N N . THR A 1 178 ? 12.187 -9.731 -17.598 1.00 94.81 178 THR A N 1
ATOM 1403 C CA . THR A 1 178 ? 11.357 -10.221 -16.504 1.00 94.81 178 THR A CA 1
ATOM 1404 C C . THR A 1 178 ? 10.011 -10.654 -17.051 1.00 94.81 178 THR A C 1
ATOM 1406 O O . THR A 1 178 ? 9.305 -9.852 -17.655 1.00 94.81 178 THR A O 1
ATOM 1409 N N . SER A 1 179 ? 9.616 -11.900 -16.802 1.00 95.56 179 SER A N 1
ATOM 1410 C CA . SER A 1 179 ? 8.269 -12.376 -17.123 1.00 95.56 179 SER A CA 1
ATOM 1411 C C . SER A 1 179 ? 7.313 -12.095 -15.967 1.00 95.56 179 SER A C 1
ATOM 1413 O O . SER A 1 179 ? 7.607 -12.384 -14.806 1.00 95.56 179 SER A O 1
ATOM 1415 N N . CYS A 1 180 ? 6.143 -11.536 -16.275 1.00 95.00 180 CYS A N 1
ATOM 1416 C CA . CYS A 1 180 ? 5.088 -11.360 -15.285 1.00 95.00 180 CYS A CA 1
ATOM 1417 C C . CYS A 1 180 ? 4.503 -12.715 -14.868 1.00 95.00 180 CYS A C 1
ATOM 1419 O O . CYS A 1 180 ? 4.013 -13.455 -15.722 1.00 95.00 180 CYS A O 1
ATOM 1421 N N . GLY A 1 181 ? 4.442 -12.999 -13.563 1.00 93.19 181 GLY A N 1
ATOM 1422 C CA . GLY A 1 181 ? 3.841 -14.237 -13.049 1.00 93.19 181 GLY A CA 1
ATOM 1423 C C . GLY A 1 181 ? 2.336 -14.396 -13.323 1.00 93.19 181 GLY A C 1
ATOM 1424 O O . GLY A 1 181 ? 1.800 -15.483 -13.138 1.00 93.19 181 GLY A O 1
ATOM 1425 N N . PHE A 1 182 ? 1.647 -13.339 -13.773 1.00 94.12 182 PHE A N 1
ATOM 1426 C CA . PHE A 1 182 ? 0.194 -13.346 -13.987 1.00 94.12 182 PHE A CA 1
ATOM 1427 C C . PHE A 1 182 ? -0.229 -13.389 -15.455 1.00 94.12 182 PHE A C 1
ATOM 1429 O O . PHE A 1 182 ? -1.167 -14.104 -15.789 1.00 94.12 182 PHE A O 1
ATOM 1436 N N . CYS A 1 183 ? 0.417 -12.611 -16.330 1.00 95.94 183 CYS A N 1
ATOM 1437 C CA . CYS A 1 183 ? 0.075 -12.569 -17.758 1.00 95.94 183 CYS A CA 1
ATOM 1438 C C . CYS A 1 183 ? 1.127 -13.229 -18.658 1.00 95.94 183 CYS A C 1
ATOM 1440 O O . CYS A 1 183 ? 0.954 -13.236 -19.874 1.00 95.94 183 CYS A O 1
ATOM 1442 N N . ALA A 1 184 ? 2.223 -13.736 -18.080 1.00 95.31 184 ALA A N 1
ATOM 1443 C CA . ALA A 1 184 ? 3.357 -14.364 -18.762 1.00 95.31 184 ALA A CA 1
ATOM 1444 C C . ALA A 1 184 ? 4.100 -13.484 -19.790 1.00 95.31 184 ALA A C 1
ATOM 1446 O O . ALA A 1 184 ? 5.087 -13.929 -20.372 1.00 95.31 184 ALA A O 1
ATOM 1447 N N . ARG A 1 185 ? 3.686 -12.227 -20.002 1.00 97.00 185 ARG A N 1
ATOM 1448 C CA . ARG A 1 185 ? 4.389 -11.289 -20.885 1.00 97.00 185 ARG A CA 1
ATOM 1449 C C . ARG A 1 185 ? 5.661 -10.778 -20.217 1.00 97.00 185 ARG A C 1
ATOM 1451 O O . ARG A 1 185 ? 5.666 -10.471 -19.020 1.00 97.00 185 ARG A O 1
ATOM 1458 N N . SER A 1 186 ? 6.718 -10.678 -21.014 1.00 96.81 186 SER A N 1
ATOM 1459 C CA . SER A 1 186 ? 8.007 -10.150 -20.583 1.00 96.81 186 SER A CA 1
ATOM 1460 C C . SER A 1 186 ? 8.049 -8.626 -20.661 1.00 96.81 186 SER A C 1
ATOM 1462 O O . SER A 1 186 ? 7.354 -8.020 -21.474 1.00 96.81 186 SER A O 1
ATOM 1464 N N . PHE A 1 187 ? 8.847 -8.017 -19.793 1.00 96.81 187 PHE A N 1
ATOM 1465 C CA . PHE A 1 187 ? 9.163 -6.591 -19.781 1.00 96.81 187 PHE A CA 1
ATOM 1466 C C . PHE A 1 187 ? 10.539 -6.373 -19.130 1.00 96.81 187 PHE A C 1
ATOM 1468 O O . PHE A 1 187 ? 11.090 -7.282 -18.508 1.00 96.81 187 PHE A O 1
ATOM 1475 N N . GLN A 1 188 ? 11.094 -5.172 -19.258 1.00 95.50 188 GLN A N 1
ATOM 1476 C CA . GLN A 1 188 ? 12.280 -4.725 -18.516 1.00 95.50 188 GLN A CA 1
ATOM 1477 C C . GLN A 1 188 ? 11.989 -3.381 -17.857 1.00 95.50 188 GLN A C 1
ATOM 1479 O O . GLN A 1 188 ? 11.206 -2.592 -18.391 1.00 95.50 188 GLN A O 1
ATOM 1484 N N . SER A 1 189 ? 12.635 -3.096 -16.725 1.00 93.69 189 SER A N 1
ATOM 1485 C CA . SER A 1 189 ? 12.566 -1.767 -16.123 1.00 93.69 189 SER A CA 1
ATOM 1486 C C . SER A 1 189 ? 13.890 -1.298 -15.530 1.00 93.69 189 SER A C 1
ATOM 1488 O O . SER A 1 189 ? 14.694 -2.094 -15.039 1.00 93.69 189 SER A O 1
ATOM 1490 N N . ILE A 1 190 ? 14.120 0.012 -15.580 1.00 92.31 190 ILE A N 1
ATOM 1491 C CA . ILE A 1 190 ? 15.296 0.673 -15.007 1.00 92.31 190 ILE A CA 1
ATOM 1492 C C . ILE A 1 190 ? 14.875 2.007 -14.418 1.00 92.31 190 ILE A C 1
ATOM 1494 O O . ILE A 1 190 ? 14.204 2.800 -15.078 1.00 92.31 190 ILE A O 1
ATOM 1498 N N . ASN A 1 191 ? 15.326 2.293 -13.203 1.00 90.31 191 ASN A N 1
ATOM 1499 C CA . ASN A 1 191 ? 15.127 3.608 -12.611 1.00 90.31 191 ASN A CA 1
ATOM 1500 C C . ASN A 1 191 ? 16.114 4.597 -13.231 1.00 90.31 191 ASN A C 1
ATOM 1502 O O . ASN A 1 191 ? 17.318 4.347 -13.278 1.00 90.31 191 ASN A O 1
ATOM 1506 N N . CYS A 1 192 ? 15.599 5.723 -13.719 1.00 90.06 192 CYS A N 1
ATOM 1507 C CA . CYS A 1 192 ? 16.420 6.796 -14.261 1.00 90.06 192 CYS A CA 1
ATOM 1508 C C . CYS A 1 192 ? 17.398 7.288 -13.183 1.00 90.06 192 CYS A C 1
ATOM 1510 O O . CYS A 1 192 ? 16.944 7.660 -12.101 1.00 90.06 192 CYS A O 1
ATOM 1512 N N . PRO A 1 193 ? 18.709 7.381 -13.454 1.00 89.62 193 PRO A N 1
ATOM 1513 C CA . PRO A 1 193 ? 19.676 7.829 -12.450 1.00 89.62 193 PRO A CA 1
ATOM 1514 C C . PRO A 1 193 ? 19.477 9.294 -12.032 1.00 89.62 193 PRO A C 1
ATOM 1516 O O . PRO A 1 193 ? 19.911 9.688 -10.955 1.00 89.62 193 PRO A O 1
ATOM 1519 N N . HIS A 1 194 ? 18.800 10.097 -12.859 1.00 90.19 194 HIS A N 1
ATOM 1520 C CA . HIS A 1 194 ? 18.631 11.535 -12.631 1.00 90.19 194 HIS A CA 1
ATOM 1521 C C . HIS A 1 194 ? 17.383 11.894 -11.825 1.00 90.19 194 HIS A C 1
ATOM 1523 O O . HIS A 1 194 ? 17.393 12.850 -11.058 1.00 90.19 194 HIS A O 1
ATOM 1529 N N . CYS A 1 195 ? 16.289 11.152 -12.015 1.00 87.88 195 CYS A N 1
ATOM 1530 C CA . CYS A 1 195 ? 15.006 11.442 -11.361 1.00 87.88 195 CYS A CA 1
ATOM 1531 C C . CYS A 1 195 ? 14.417 10.258 -10.595 1.00 87.88 195 CYS A C 1
ATOM 1533 O O . CYS A 1 195 ? 13.310 10.373 -10.080 1.00 87.88 195 CYS A O 1
ATOM 1535 N N . THR A 1 196 ? 15.120 9.123 -10.593 1.00 85.38 196 THR A N 1
ATOM 1536 C CA . THR A 1 196 ? 14.781 7.871 -9.903 1.00 85.38 196 THR A CA 1
ATOM 1537 C C . THR A 1 196 ? 13.440 7.245 -10.299 1.00 85.38 196 THR A C 1
ATOM 1539 O O . THR A 1 196 ? 13.027 6.237 -9.738 1.00 85.38 196 THR A O 1
ATOM 1542 N N . ARG A 1 197 ? 12.762 7.795 -11.312 1.00 85.88 197 ARG A N 1
ATOM 1543 C CA . ARG A 1 197 ? 11.523 7.243 -11.864 1.00 85.88 197 ARG A CA 1
ATOM 1544 C C . ARG A 1 197 ? 11.803 6.069 -12.787 1.00 85.88 197 ARG A C 1
ATOM 1546 O O . ARG A 1 197 ? 12.810 6.049 -13.495 1.00 85.88 197 ARG A O 1
ATOM 1553 N N . VAL A 1 198 ? 10.886 5.109 -12.781 1.00 89.50 198 VAL A N 1
ATOM 1554 C CA . VAL A 1 198 ? 10.991 3.887 -13.574 1.00 89.50 198 VAL A CA 1
ATOM 1555 C C . VAL A 1 198 ? 10.796 4.178 -15.065 1.00 89.50 198 VAL A C 1
ATOM 1557 O O . VAL A 1 198 ? 9.843 4.838 -15.470 1.00 89.50 198 VAL A O 1
ATOM 1560 N N . ASN A 1 199 ? 11.711 3.671 -15.882 1.00 92.44 199 ASN A N 1
ATOM 1561 C CA . ASN A 1 199 ? 11.554 3.511 -17.321 1.00 92.44 199 ASN A CA 1
ATOM 1562 C C . ASN A 1 199 ? 11.175 2.062 -17.585 1.00 92.44 199 ASN A C 1
ATOM 1564 O O . ASN A 1 199 ? 11.727 1.158 -16.954 1.00 92.44 199 ASN A O 1
ATOM 1568 N N . MET A 1 200 ? 10.228 1.852 -18.493 1.00 93.50 200 MET A N 1
ATOM 1569 C CA . MET A 1 200 ? 9.616 0.554 -18.732 1.00 93.50 200 MET A CA 1
ATOM 1570 C C . MET A 1 200 ? 9.672 0.214 -20.220 1.00 93.50 200 MET A C 1
ATOM 1572 O O . MET A 1 200 ? 9.230 1.004 -21.050 1.00 93.50 200 MET A O 1
ATOM 1576 N N . TRP A 1 201 ? 10.164 -0.980 -20.538 1.00 95.19 201 TRP A N 1
ATOM 1577 C CA . TRP A 1 201 ? 10.206 -1.525 -21.893 1.00 95.19 201 TRP A CA 1
ATOM 1578 C C . TRP A 1 201 ? 9.262 -2.715 -21.975 1.00 95.19 201 TRP A C 1
ATOM 1580 O O . TRP A 1 201 ? 9.580 -3.829 -21.553 1.00 95.19 201 TRP A O 1
ATOM 1590 N N . GLU A 1 202 ? 8.073 -2.464 -22.514 1.00 94.69 202 GLU A N 1
ATOM 1591 C CA . GLU A 1 202 ? 7.009 -3.456 -22.675 1.00 94.69 202 GLU A CA 1
ATOM 1592 C C . GLU A 1 202 ? 7.389 -4.622 -23.593 1.00 94.69 202 GLU A C 1
ATOM 1594 O O . GLU A 1 202 ? 6.887 -5.731 -23.411 1.00 94.69 202 GLU A O 1
ATOM 1599 N N . ALA A 1 203 ? 8.269 -4.385 -24.566 1.00 94.00 203 ALA A N 1
ATOM 1600 C CA . ALA A 1 203 ? 8.757 -5.406 -25.488 1.00 94.00 203 ALA A CA 1
ATOM 1601 C C . ALA A 1 203 ? 9.966 -6.191 -24.947 1.00 94.00 203 ALA A C 1
ATOM 1603 O O . ALA A 1 203 ? 10.382 -7.156 -25.584 1.00 94.00 203 ALA A O 1
ATOM 1604 N N . ALA A 1 204 ? 10.499 -5.814 -23.777 1.00 93.81 204 ALA A N 1
ATOM 1605 C CA . ALA A 1 204 ? 11.750 -6.347 -23.236 1.00 93.81 204 ALA A CA 1
ATOM 1606 C C . ALA A 1 204 ? 12.924 -6.256 -24.238 1.00 93.81 204 ALA A C 1
ATOM 1608 O O . ALA A 1 204 ? 13.672 -7.215 -24.434 1.00 93.81 204 ALA A O 1
ATOM 1609 N N . ASP A 1 205 ? 13.066 -5.087 -24.862 1.00 94.19 205 ASP A N 1
ATOM 1610 C CA . ASP A 1 205 ? 14.079 -4.733 -25.856 1.00 94.19 205 ASP A CA 1
ATOM 1611 C C . ASP A 1 205 ? 15.107 -3.698 -25.356 1.00 94.19 205 ASP A C 1
ATOM 1613 O O . ASP A 1 205 ? 15.882 -3.161 -26.147 1.00 94.19 205 ASP A O 1
ATOM 1617 N N . TYR A 1 206 ? 15.167 -3.433 -24.046 1.00 94.00 206 TYR A N 1
ATOM 1618 C CA . TYR A 1 206 ? 16.267 -2.676 -23.457 1.00 94.00 206 TYR A CA 1
ATOM 1619 C C . TYR A 1 206 ? 17.586 -3.441 -23.633 1.00 94.00 206 TYR A C 1
ATOM 1621 O O . TYR A 1 206 ? 17.741 -4.599 -23.228 1.00 94.00 206 TYR A O 1
ATOM 1629 N N . VAL A 1 207 ? 18.557 -2.733 -24.199 1.00 92.75 207 VAL A N 1
ATOM 1630 C CA . VAL A 1 207 ? 19.944 -3.148 -24.391 1.00 92.75 207 VAL A CA 1
ATOM 1631 C C . VAL A 1 207 ? 20.851 -2.308 -23.499 1.00 92.75 207 VAL A C 1
ATOM 1633 O O . VAL A 1 207 ? 20.893 -1.079 -23.604 1.00 92.75 207 VAL A O 1
ATOM 16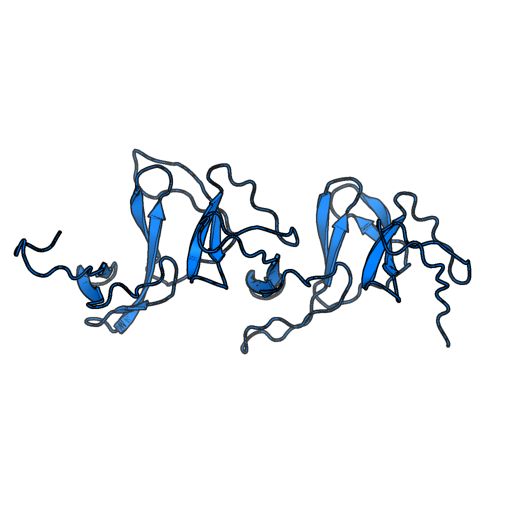36 N N . GLU A 1 208 ? 21.606 -2.986 -22.642 1.00 90.75 208 GLU A N 1
ATOM 1637 C CA . GLU A 1 208 ? 22.641 -2.379 -21.814 1.00 90.75 208 GLU A CA 1
ATOM 1638 C C . GLU A 1 208 ? 23.726 -1.688 -22.650 1.00 90.75 208 GLU A C 1
ATOM 1640 O O . GLU A 1 208 ? 24.075 -2.134 -23.742 1.00 90.75 208 GLU A O 1
ATOM 1645 N N . GLY A 1 209 ? 24.250 -0.570 -22.145 1.00 89.94 209 GLY A N 1
ATOM 1646 C CA . GLY A 1 209 ? 25.252 0.226 -22.846 1.00 89.94 209 GLY A CA 1
ATOM 1647 C C . GLY A 1 209 ? 24.701 1.073 -23.996 1.00 89.94 209 GLY A C 1
ATOM 1648 O O . GLY A 1 209 ? 25.478 1.782 -24.629 1.00 89.94 209 GLY A O 1
ATOM 1649 N N . MET A 1 210 ? 23.396 1.077 -24.269 1.00 92.88 210 MET A N 1
ATOM 1650 C CA . MET A 1 210 ? 22.790 2.073 -25.158 1.00 92.88 210 MET A CA 1
ATOM 1651 C C . MET A 1 210 ? 22.366 3.328 -24.390 1.00 92.88 210 MET A C 1
ATOM 1653 O O . MET A 1 210 ? 22.125 3.293 -23.182 1.00 92.88 210 MET A O 1
ATOM 1657 N N . MET A 1 211 ? 22.306 4.451 -25.104 1.00 92.75 211 MET A N 1
ATOM 1658 C CA . MET A 1 211 ? 21.827 5.718 -24.560 1.00 92.75 211 MET A CA 1
ATOM 1659 C C . MET A 1 211 ? 20.310 5.801 -24.738 1.00 92.75 211 MET A C 1
ATOM 1661 O O . MET A 1 211 ? 19.810 5.647 -25.851 1.00 92.75 211 MET A O 1
ATOM 1665 N N . TYR A 1 212 ? 19.599 6.043 -23.641 1.00 93.38 212 TYR A N 1
ATOM 1666 C CA . TYR A 1 212 ? 18.147 6.197 -23.598 1.00 93.38 212 TYR A CA 1
ATOM 1667 C C . TYR A 1 212 ? 17.782 7.551 -23.017 1.00 93.38 212 TYR A C 1
ATOM 1669 O O . TYR A 1 212 ? 18.498 8.084 -22.176 1.00 93.38 212 TYR A O 1
ATOM 1677 N N . GLU A 1 213 ? 16.634 8.084 -23.410 1.00 94.06 213 GLU A N 1
ATOM 1678 C CA . GLU A 1 213 ? 16.045 9.249 -22.762 1.00 94.06 213 GLU A CA 1
ATOM 1679 C C . GLU A 1 213 ? 15.057 8.798 -21.685 1.00 94.06 213 GLU A C 1
ATOM 1681 O O . GLU A 1 213 ? 14.298 7.847 -21.879 1.00 94.06 213 GLU A O 1
ATOM 1686 N N . CYS A 1 214 ? 15.060 9.469 -20.533 1.00 93.00 214 CYS A N 1
ATOM 1687 C CA . CYS A 1 214 ? 14.066 9.211 -19.500 1.00 93.00 214 CYS A CA 1
ATOM 1688 C C . CYS A 1 214 ? 12.654 9.528 -20.011 1.00 93.00 214 CYS A C 1
ATOM 1690 O O . CYS A 1 214 ? 12.341 10.685 -20.285 1.00 93.00 214 CYS A O 1
ATOM 1692 N N . ALA A 1 215 ? 11.779 8.521 -20.035 1.00 90.38 215 ALA A N 1
ATOM 1693 C CA . ALA A 1 215 ? 10.388 8.634 -20.474 1.00 90.38 215 ALA A CA 1
ATOM 1694 C C . ALA A 1 215 ? 9.522 9.517 -19.555 1.00 90.38 215 ALA A C 1
ATOM 1696 O O . ALA A 1 215 ? 8.381 9.845 -19.885 1.00 90.38 215 ALA A O 1
ATOM 1697 N N . HIS A 1 216 ? 10.035 9.894 -18.379 1.00 88.31 216 HIS A N 1
ATOM 1698 C CA . HIS A 1 216 ? 9.279 10.688 -17.424 1.00 88.31 216 HIS A CA 1
ATOM 1699 C C . HIS A 1 216 ? 9.212 12.173 -17.812 1.00 88.31 216 HIS A C 1
ATOM 1701 O O . HIS A 1 216 ? 10.236 12.856 -17.920 1.00 88.31 216 HIS A O 1
ATOM 1707 N N . VAL A 1 217 ? 7.986 12.699 -17.907 1.00 85.75 217 VAL A N 1
ATOM 1708 C CA . VAL A 1 217 ? 7.698 14.107 -18.226 1.00 85.75 217 VAL A CA 1
ATOM 1709 C C . VAL A 1 217 ? 8.359 15.046 -17.211 1.00 85.75 217 VAL A C 1
ATOM 1711 O O . VAL A 1 217 ? 8.018 15.051 -16.026 1.00 85.75 217 VAL A O 1
ATOM 1714 N N . GLY A 1 218 ? 9.297 15.863 -17.688 1.00 86.81 218 GLY A N 1
ATOM 1715 C CA . GLY A 1 218 ? 10.057 16.821 -16.878 1.00 86.81 218 GLY A CA 1
ATOM 1716 C C . GLY A 1 218 ? 11.468 16.366 -16.498 1.00 86.81 218 GLY A C 1
ATOM 1717 O O . GLY A 1 218 ? 12.220 17.175 -15.966 1.00 86.81 218 GLY A O 1
ATOM 1718 N N . CYS A 1 219 ? 11.852 15.116 -16.786 1.00 91.25 219 CYS A N 1
ATOM 1719 C CA . CYS A 1 219 ? 13.257 14.711 -16.745 1.00 91.25 219 CYS A CA 1
ATOM 1720 C C . CYS A 1 219 ? 13.911 14.923 -18.116 1.00 91.25 219 CYS A C 1
ATOM 1722 O O . CYS A 1 219 ? 14.757 15.802 -18.237 1.00 91.25 219 CYS A O 1
ATOM 1724 N N . GLY A 1 220 ? 13.526 14.142 -19.137 1.00 88.94 220 GLY A N 1
ATOM 1725 C CA . GLY A 1 220 ? 14.063 14.253 -20.507 1.00 88.94 220 GLY A CA 1
ATOM 1726 C C . GLY A 1 220 ? 15.585 14.088 -20.624 1.00 88.94 220 GLY A C 1
ATOM 1727 O O . GLY A 1 220 ? 16.179 14.412 -21.647 1.00 88.94 220 GLY A O 1
ATOM 1728 N N . GLN A 1 221 ? 16.257 13.640 -19.560 1.00 93.25 221 GLN A N 1
ATOM 1729 C CA . GLN A 1 221 ? 17.704 13.487 -19.560 1.00 93.25 221 GLN A CA 1
ATOM 1730 C C . GLN A 1 221 ? 18.095 12.130 -20.128 1.00 93.25 221 GLN A C 1
ATOM 1732 O O . GLN A 1 221 ? 17.517 11.097 -19.771 1.00 93.25 221 GLN A O 1
ATOM 1737 N N . GLY A 1 222 ? 19.115 12.157 -20.983 1.00 92.69 222 GLY A N 1
ATOM 1738 C CA . GLY A 1 222 ? 19.786 10.964 -21.467 1.00 92.69 222 GLY A CA 1
ATOM 1739 C C . GLY A 1 222 ? 20.487 10.226 -20.328 1.00 92.69 222 GLY A C 1
ATOM 1740 O O . GLY A 1 222 ? 21.121 10.837 -19.461 1.00 92.69 222 GLY A O 1
ATOM 1741 N N . PHE A 1 223 ? 20.393 8.905 -20.330 1.00 92.12 223 PHE A N 1
ATOM 1742 C CA . PHE A 1 223 ? 21.136 8.029 -19.443 1.00 92.12 223 PHE A CA 1
ATOM 1743 C C . PHE A 1 223 ? 21.606 6.783 -20.190 1.00 92.12 223 PHE A C 1
ATOM 1745 O O . PHE A 1 223 ? 21.018 6.350 -21.179 1.00 92.12 223 PHE A O 1
ATOM 1752 N N . GLN A 1 224 ? 22.697 6.216 -19.700 1.00 90.94 224 GLN A N 1
ATOM 1753 C CA . GLN A 1 224 ? 23.265 4.965 -20.169 1.00 90.94 224 GLN A CA 1
ATOM 1754 C C . GLN A 1 224 ? 23.612 4.158 -18.929 1.00 90.94 224 GLN A C 1
ATOM 1756 O O . GLN A 1 224 ? 24.211 4.671 -17.984 1.00 90.94 224 GLN A O 1
ATOM 1761 N N . THR A 1 225 ? 23.213 2.901 -18.929 1.00 85.75 225 THR A N 1
ATOM 1762 C CA . THR A 1 225 ? 23.512 1.944 -17.870 1.00 85.75 225 THR A CA 1
ATOM 1763 C C . THR A 1 225 ? 24.615 1.023 -18.362 1.00 85.75 225 THR A C 1
ATOM 1765 O O . THR A 1 225 ? 24.500 0.417 -19.426 1.00 85.75 225 THR A O 1
ATOM 1768 N N . ILE A 1 226 ? 25.706 0.975 -17.601 1.00 77.69 226 ILE A N 1
ATOM 1769 C CA . ILE A 1 226 ? 26.852 0.098 -17.826 1.00 77.69 226 ILE A CA 1
ATOM 1770 C C . ILE A 1 226 ? 27.104 -0.598 -16.492 1.00 77.69 226 ILE A C 1
ATOM 1772 O O . ILE A 1 226 ? 27.415 0.065 -15.502 1.00 77.69 226 ILE A O 1
ATOM 1776 N N . ASN A 1 227 ? 26.956 -1.916 -16.444 1.00 63.03 227 ASN A N 1
ATOM 1777 C CA . ASN A 1 227 ? 27.434 -2.715 -15.332 1.00 63.03 227 ASN A CA 1
ATOM 1778 C C . ASN A 1 227 ? 28.960 -2.728 -15.420 1.00 63.03 227 ASN A C 1
ATOM 1780 O O . ASN A 1 227 ? 29.546 -3.381 -16.286 1.00 63.03 227 ASN A O 1
ATOM 1784 N N . CYS A 1 228 ? 29.614 -1.968 -14.543 1.00 50.22 228 CYS A N 1
ATOM 1785 C CA . CYS A 1 228 ? 31.040 -2.152 -14.320 1.00 50.22 228 CYS A CA 1
ATOM 1786 C C . CYS A 1 228 ? 31.244 -3.548 -13.696 1.00 50.22 228 CYS A C 1
ATOM 1788 O O . CYS A 1 228 ? 30.568 -3.840 -12.705 1.00 50.22 228 CYS A O 1
ATOM 1790 N N . PRO A 1 229 ? 32.099 -4.405 -14.285 1.00 47.12 229 PRO A N 1
ATOM 1791 C CA . PRO A 1 229 ? 32.372 -5.746 -13.771 1.00 47.12 229 PRO A CA 1
ATOM 1792 C C . PRO A 1 229 ? 33.031 -5.738 -12.387 1.00 47.12 229 PRO A C 1
ATOM 1794 O O . PRO A 1 229 ? 33.704 -4.736 -12.046 1.00 47.12 229 PRO A O 1
#

Organism: NCBI:txid141414

pLDDT: mean 90.42, std 10.75, range [34.66, 97.88]

Secondary structure (DSSP, 8-state):
--SSTT-----EEEE-TTT--EEEETT----TTS-EE-TTT--EEEEEE-TTT-PEEEETT----TTSEEE--STTT--EEEEEE-TTT-PEEEETTS---TTS-EE-SSTTT--EEEEEE-TTT-PEEEETTS---TT--EE-SSTTT--EEEEEE-TTT-PEEEETTS---TTS-EE-TTT--EEEEEE-TTT-PEEEETTS---TT-EEE--STTT--EEE-----

Sequence (229 aa):
SCVHGDCGRDFQCVHCPHCEHQNMWKEANYIAGSVQNCGGCRRSFQSLNCPHCKQANFWADADHQDGLVYTCVHQNCGGSWQSVNCPHCQRVNFWEDCDYKESVMHACVYQDCAKTFQTVNCLHCNKVNIWKNADYQDGLAYACVHQECQKVFQTIVCPHCSRMNPWVNGEYKAGAPTSCGFCARSFQSINCPHCTRVNMWEAADYVEGMMYECAHVGCGQGFQTINCP